Protein AF-M2N471-F1 (afdb_monomer)

InterPro domains:
  IPR018613 Ccdc97-like [PTHR31840] (75-139)
  IPR040233 CCD97-like, C-terminal [PF09747] (1-49)
  IPR040233 CCD97-like, C-terminal [PF09747] (77-131)

Nearest PDB structures (foldseek):
  7o06-assembly2_D  TM=2.708E-01  e=3.483E+00  Homo sapiens
  4bsn-assembly1_A  TM=2.208E-01  e=3.483E+00  Homo sapiens

Secondary structure (DSSP, 8-state):
---S-HHHHHHHTGGG--HHHHHHHHHHHHHHHHHHHHHHHHHHHHHHHHS--TT-SEEEEE-TTS-EEEEES-GGGS--SHHHHHHHHHHHHHHHHHHT--TTS-THHHHT-TTTS-HHHHHHHHHHHHHHHHHHHHHHHGGG--PPPPPP-----------------------------

Foldseek 3Di:
DDLALLVLCCQLAVVQDDPVRVVVVCVVCDDVSVVVSVVVNVVSLVVCVVPPDPLDQWRWDQDPVRDIDTDGPDPVQHDPHNVSSVVSSCVSVVVCVVVVVRPVDDCCVPPVDPVNDPPVVVVVVVVVVVVVVVVVVVVVVPVPPPDPPDDDDDDDDDDDDDDDDDDDDPPDDDDDDDDDD

pLDDT: mean 75.72, std 18.27, range [35.91, 92.12]

Sequence (181 aa):
MYSSDPLLYDRLIRRFQTADEREKEGRERGYTGSLEADLVRSEAKLEALRHPDPNSPVVYKRAGDGSIVGVEADEDERAHGREEGRERWVDVMSQRFLRGDDTEFDYSTVDDNEEYDDRGEEDRNQLEQYLGKEDEEFSSSTLLICSPPPMPVWKLDVSASGHDREPTSPWLGFLCLGTES

Solvent-accessible surface area (backbone atoms only — not comparable to full-atom values): 11626 Å² total; per-residue (Å²): 146,72,98,52,66,61,63,59,44,43,61,34,47,56,65,60,53,53,72,69,59,50,52,51,50,47,64,73,48,35,70,68,48,51,49,52,52,52,49,55,48,54,50,50,55,53,46,35,58,76,56,67,60,90,86,48,69,55,46,52,44,75,45,98,88,69,49,81,45,75,42,61,70,45,80,88,74,55,63,89,45,54,66,55,9,45,52,51,48,52,50,55,52,49,53,38,53,77,71,68,69,46,86,87,58,71,60,61,74,60,78,71,31,74,86,77,49,63,61,70,59,53,54,48,54,53,49,52,58,51,52,55,51,49,53,51,52,52,57,66,64,58,81,69,74,72,76,77,76,84,79,82,86,79,81,89,80,90,81,90,84,87,83,90,76,87,84,75,78,85,89,70,84,85,75,89,82,85,79,89,130

Organism: Baudoinia panamericana (strain UAMH 10762) (NCBI:txid717646)

Mean predicted aligned error: 15.9 Å

Radius of gyration: 40.34 Å; Cα contacts (8 Å, |Δi|>4): 84; chains: 1; bounding box: 97×69×89 Å

Structure (mmCIF, N/CA/C/O backbone):
data_AF-M2N471-F1
#
_entry.id   AF-M2N471-F1
#
loop_
_atom_site.group_PDB
_atom_site.id
_atom_site.type_symbol
_atom_site.label_atom_id
_atom_site.label_alt_id
_atom_site.label_comp_id
_atom_site.label_asym_id
_atom_site.label_entity_id
_atom_site.label_seq_id
_atom_site.pdbx_PDB_ins_code
_atom_site.Cartn_x
_atom_site.Cartn_y
_atom_site.Cartn_z
_atom_site.occupancy
_atom_site.B_iso_or_equiv
_atom_site.auth_seq_id
_atom_site.auth_comp_id
_atom_site.auth_asym_id
_atom_site.auth_atom_id
_atom_site.pdbx_PDB_model_num
ATOM 1 N N . MET A 1 1 ? 10.510 -7.244 7.466 1.00 38.72 1 MET A N 1
ATOM 2 C CA . MET A 1 1 ? 10.388 -5.783 7.292 1.00 38.72 1 MET A CA 1
ATOM 3 C C . MET A 1 1 ? 10.028 -5.512 5.841 1.00 38.72 1 MET A C 1
ATOM 5 O O . MET A 1 1 ? 10.928 -5.421 5.021 1.00 38.72 1 MET A O 1
ATOM 9 N N . TYR A 1 2 ? 8.723 -5.567 5.561 1.00 48.72 2 TYR A N 1
ATOM 10 C CA . TYR A 1 2 ? 7.927 -4.881 4.529 1.00 48.72 2 TYR A CA 1
ATOM 11 C C . TYR A 1 2 ? 6.594 -5.654 4.441 1.00 48.72 2 TYR A C 1
ATOM 13 O O . TYR A 1 2 ? 6.421 -6.472 3.539 1.00 48.72 2 TYR A O 1
ATOM 21 N N . SER A 1 3 ? 5.683 -5.412 5.404 1.00 49.59 3 SER A N 1
ATOM 22 C CA . SER A 1 3 ? 4.246 -5.742 5.282 1.00 49.59 3 SER A CA 1
ATOM 23 C C . SER A 1 3 ? 3.642 -4.851 4.208 1.00 49.59 3 SER A C 1
ATOM 25 O O . SER A 1 3 ? 3.007 -3.826 4.446 1.00 49.59 3 SER A O 1
ATOM 27 N N . SER A 1 4 ? 3.990 -5.107 2.968 1.00 64.06 4 SER A N 1
ATOM 28 C CA . SER A 1 4 ? 3.486 -4.343 1.845 1.00 64.06 4 SER A CA 1
ATOM 29 C C . SER A 1 4 ? 3.389 -5.342 0.738 1.00 64.06 4 SER A C 1
ATOM 31 O O . SER A 1 4 ? 4.392 -5.978 0.432 1.00 64.06 4 SER A O 1
ATOM 33 N N . ASP A 1 5 ? 2.187 -5.508 0.190 1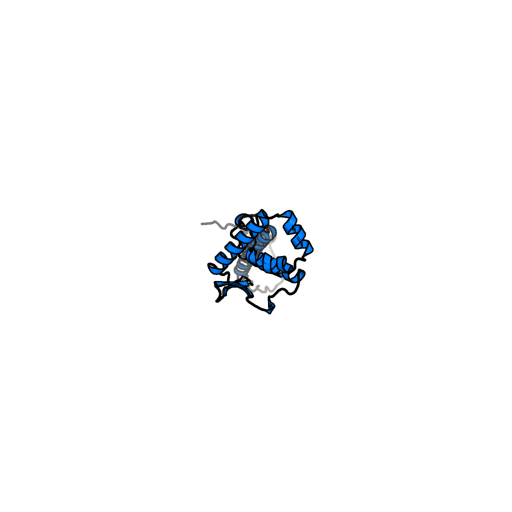.00 80.50 5 ASP A N 1
ATOM 34 C CA . ASP A 1 5 ? 1.968 -6.344 -0.981 1.00 80.50 5 ASP A CA 1
ATOM 35 C C . ASP A 1 5 ? 3.060 -6.006 -2.017 1.00 80.50 5 ASP A C 1
ATOM 37 O O . ASP A 1 5 ? 3.044 -4.918 -2.617 1.00 80.50 5 ASP A O 1
ATOM 41 N N . PRO A 1 6 ? 4.066 -6.890 -2.185 1.00 87.44 6 PRO A N 1
ATOM 42 C CA . PRO A 1 6 ? 5.249 -6.554 -2.956 1.00 87.44 6 PRO A CA 1
ATOM 43 C C . PRO A 1 6 ? 4.894 -6.454 -4.436 1.00 87.44 6 PRO A C 1
ATOM 45 O O . PRO A 1 6 ? 5.621 -5.825 -5.202 1.00 87.44 6 PRO A O 1
ATOM 48 N N . LEU A 1 7 ? 3.770 -7.047 -4.847 1.00 88.25 7 LEU A N 1
ATOM 49 C CA . LEU A 1 7 ? 3.284 -7.011 -6.212 1.00 88.25 7 LEU A CA 1
ATOM 50 C C . LEU A 1 7 ? 2.583 -5.688 -6.518 1.00 88.25 7 LEU A C 1
ATOM 52 O O . LEU A 1 7 ? 2.830 -5.103 -7.579 1.00 88.25 7 LEU A O 1
ATOM 56 N N . LEU A 1 8 ? 1.775 -5.195 -5.576 1.00 87.50 8 LEU A N 1
ATOM 57 C CA . LEU A 1 8 ? 1.149 -3.878 -5.664 1.00 87.50 8 LEU A CA 1
ATOM 58 C C . LEU A 1 8 ? 2.212 -2.771 -5.706 1.00 87.50 8 LEU A C 1
ATOM 60 O O . LEU A 1 8 ? 2.167 -1.901 -6.580 1.00 87.50 8 LEU A O 1
ATOM 64 N N . TYR A 1 9 ? 3.222 -2.849 -4.831 1.00 88.19 9 TYR A N 1
ATOM 65 C CA . TYR A 1 9 ? 4.360 -1.924 -4.846 1.00 88.19 9 TYR A CA 1
ATOM 66 C C . TYR A 1 9 ? 5.126 -1.976 -6.177 1.00 88.19 9 TYR A C 1
ATOM 68 O O . TYR A 1 9 ? 5.426 -0.936 -6.772 1.00 88.19 9 TYR A O 1
ATOM 76 N N . ASP A 1 10 ? 5.407 -3.177 -6.697 1.00 88.00 10 ASP A N 1
ATOM 77 C CA . ASP A 1 10 ? 6.106 -3.338 -7.975 1.00 88.00 10 ASP A CA 1
ATOM 78 C C . ASP A 1 10 ? 5.367 -2.639 -9.123 1.00 88.00 10 ASP A C 1
ATOM 80 O O . ASP A 1 10 ? 5.981 -2.013 -9.995 1.00 88.00 10 ASP A O 1
ATOM 84 N N . ARG A 1 11 ? 4.036 -2.749 -9.128 1.00 87.38 11 ARG A N 1
ATOM 85 C CA . ARG A 1 11 ? 3.203 -2.278 -10.231 1.00 87.38 11 ARG A CA 1
ATOM 86 C C . ARG A 1 11 ? 2.902 -0.786 -10.167 1.00 87.38 11 ARG A C 1
ATOM 88 O O . ARG A 1 11 ? 2.979 -0.132 -11.207 1.00 87.38 11 ARG A O 1
ATOM 95 N N . LEU A 1 12 ? 2.591 -0.261 -8.983 1.00 87.94 12 LEU A N 1
ATOM 96 C CA . LEU A 1 12 ? 2.196 1.137 -8.789 1.00 87.94 12 LEU A CA 1
ATOM 97 C C . LEU A 1 12 ? 3.370 2.073 -8.500 1.00 87.94 12 LEU A C 1
ATOM 99 O O . LEU A 1 12 ? 3.297 3.250 -8.837 1.00 87.94 12 LEU A O 1
ATOM 103 N N . ILE A 1 13 ? 4.465 1.567 -7.927 1.00 89.50 13 ILE A N 1
ATOM 104 C CA . ILE A 1 13 ? 5.640 2.377 -7.585 1.00 89.50 13 ILE A CA 1
ATOM 105 C C . ILE A 1 13 ? 6.821 2.010 -8.482 1.00 89.50 13 ILE A C 1
ATOM 107 O O . ILE A 1 13 ? 7.313 2.850 -9.244 1.00 89.50 13 ILE A O 1
ATOM 111 N N . ARG A 1 14 ? 7.272 0.746 -8.447 1.00 88.06 14 ARG A N 1
ATOM 112 C CA . ARG A 1 14 ? 8.527 0.341 -9.109 1.00 88.06 14 ARG A CA 1
ATOM 113 C C . ARG A 1 14 ? 8.471 0.498 -10.627 1.00 88.06 14 ARG A C 1
ATOM 115 O O . ARG A 1 14 ? 9.496 0.800 -11.233 1.00 88.06 14 ARG A O 1
ATOM 122 N N . ARG A 1 15 ? 7.302 0.361 -11.264 1.00 87.06 15 ARG A N 1
ATOM 123 C CA . ARG A 1 15 ? 7.099 0.596 -12.710 1.00 87.06 15 ARG A CA 1
ATOM 124 C C . ARG A 1 15 ? 7.490 2.013 -13.153 1.00 87.06 15 ARG A C 1
ATOM 126 O O . ARG A 1 15 ? 8.077 2.153 -14.226 1.00 87.06 15 ARG A O 1
ATOM 133 N N . PHE A 1 16 ? 7.226 3.032 -12.334 1.00 88.06 16 PHE A N 1
ATOM 134 C CA . PHE A 1 16 ? 7.476 4.445 -12.665 1.00 88.06 16 PHE A CA 1
ATOM 135 C C . PHE A 1 16 ? 8.819 4.986 -12.155 1.00 88.06 16 PHE A C 1
ATOM 137 O O . PHE A 1 16 ? 9.118 6.174 -12.325 1.00 88.06 16 PHE A O 1
ATOM 144 N N . GLN A 1 17 ? 9.641 4.142 -11.530 1.00 87.94 17 GLN A N 1
ATOM 145 C CA . GLN A 1 17 ? 11.023 4.492 -11.207 1.00 87.94 17 GLN A CA 1
ATOM 146 C C . GLN A 1 17 ? 11.853 4.673 -12.484 1.00 87.94 17 GLN A C 1
ATOM 148 O O . GLN A 1 17 ? 11.652 3.972 -13.485 1.00 87.94 17 GLN A O 1
ATOM 153 N N . THR A 1 18 ? 12.793 5.617 -12.457 1.00 89.19 18 THR A N 1
ATOM 154 C CA . THR A 1 18 ? 13.727 5.826 -13.570 1.00 89.19 18 THR A CA 1
ATOM 155 C C . THR A 1 18 ? 14.784 4.721 -13.614 1.00 89.19 18 THR A C 1
ATOM 157 O O . THR A 1 18 ? 14.953 3.95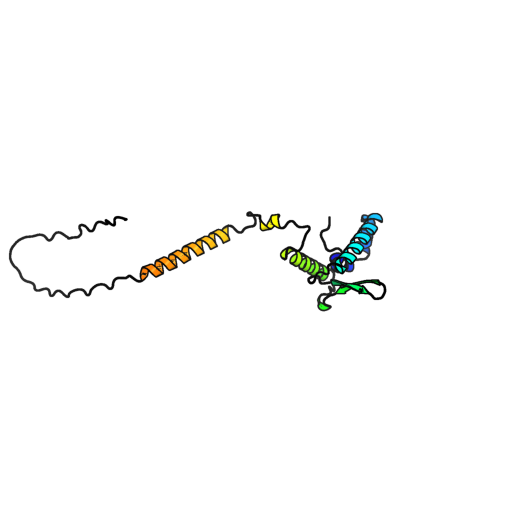0 -12.669 1.00 89.19 18 THR A O 1
ATOM 160 N N . ALA A 1 19 ? 15.492 4.604 -14.742 1.00 86.62 19 ALA A N 1
ATOM 161 C CA . ALA A 1 19 ? 16.609 3.667 -14.859 1.00 86.62 19 ALA A CA 1
ATOM 162 C C . ALA A 1 19 ? 17.718 3.980 -13.837 1.00 86.62 19 ALA A C 1
ATOM 164 O O . ALA A 1 19 ? 18.194 3.062 -13.175 1.00 86.62 19 ALA A O 1
ATOM 165 N N . ASP A 1 20 ? 18.034 5.263 -13.641 1.00 87.50 20 ASP A N 1
ATOM 166 C CA . ASP A 1 20 ? 19.066 5.724 -12.703 1.00 87.50 20 ASP A CA 1
ATOM 167 C C . ASP A 1 20 ? 18.720 5.393 -11.241 1.00 87.50 20 ASP A C 1
ATOM 169 O O . ASP A 1 20 ? 19.572 4.937 -10.479 1.00 87.50 20 ASP A O 1
ATOM 173 N N . GLU A 1 21 ? 17.453 5.577 -10.844 1.00 88.12 21 GLU A N 1
ATOM 174 C CA . GLU A 1 21 ? 16.965 5.213 -9.506 1.00 88.12 21 GLU A CA 1
ATOM 175 C C . GLU A 1 21 ? 17.111 3.700 -9.264 1.00 88.12 21 GLU A C 1
ATOM 177 O O . GLU A 1 21 ? 17.607 3.289 -8.214 1.00 88.12 21 GLU A O 1
ATOM 182 N N . ARG A 1 22 ? 16.761 2.872 -10.261 1.00 84.62 22 ARG A N 1
ATOM 183 C CA . ARG A 1 22 ? 16.887 1.408 -10.173 1.00 84.62 22 ARG A CA 1
ATOM 184 C C . ARG A 1 22 ? 18.334 0.929 -10.172 1.00 84.62 22 ARG A C 1
ATOM 186 O O . ARG A 1 22 ? 18.638 -0.044 -9.489 1.00 84.62 22 ARG A O 1
ATOM 193 N N . GLU A 1 23 ? 19.223 1.565 -10.933 1.00 85.81 23 GLU A N 1
ATOM 194 C CA . GLU A 1 23 ? 20.647 1.215 -10.932 1.00 85.81 23 GLU A CA 1
ATOM 195 C C . GLU A 1 23 ? 21.275 1.520 -9.571 1.00 85.81 23 GLU A C 1
ATOM 197 O O . GLU A 1 23 ? 22.008 0.692 -9.026 1.00 85.81 23 GLU A O 1
ATOM 202 N N . LYS A 1 24 ? 20.939 2.675 -8.985 1.00 87.81 24 LYS A N 1
ATOM 203 C CA . LYS A 1 24 ? 21.387 3.038 -7.641 1.00 87.81 24 LYS A CA 1
ATOM 204 C C . LYS A 1 24 ? 20.867 2.050 -6.594 1.00 87.81 24 LYS A C 1
ATOM 206 O O . LYS A 1 24 ? 21.667 1.518 -5.829 1.00 87.81 24 LYS A O 1
ATOM 211 N N . GLU A 1 25 ? 19.570 1.741 -6.614 1.00 83.00 25 GLU A N 1
ATOM 212 C CA . GLU A 1 25 ? 18.958 0.751 -5.716 1.00 83.00 25 GLU A CA 1
ATOM 213 C C . GLU A 1 25 ? 19.578 -0.645 -5.897 1.00 83.00 25 GLU A C 1
ATOM 215 O O . GLU A 1 25 ? 19.892 -1.326 -4.921 1.00 83.00 25 GLU A O 1
ATOM 220 N N . GLY A 1 26 ? 19.816 -1.067 -7.142 1.00 82.94 26 GLY A N 1
ATOM 221 C CA . GLY A 1 26 ? 20.454 -2.345 -7.459 1.00 82.94 26 GLY A CA 1
ATOM 222 C C . GLY A 1 26 ? 21.906 -2.415 -6.987 1.00 82.94 26 GLY A C 1
ATOM 223 O O . GLY A 1 26 ? 22.352 -3.455 -6.501 1.00 82.94 26 GLY A O 1
ATOM 224 N N . ARG A 1 27 ? 22.645 -1.303 -7.068 1.00 86.94 27 ARG A N 1
ATOM 225 C CA . ARG A 1 27 ? 24.017 -1.208 -6.557 1.00 86.94 27 ARG A CA 1
ATOM 226 C C . ARG A 1 27 ? 24.064 -1.212 -5.030 1.00 86.94 27 ARG A C 1
ATOM 228 O O . ARG A 1 27 ? 24.985 -1.800 -4.471 1.00 86.94 27 ARG A O 1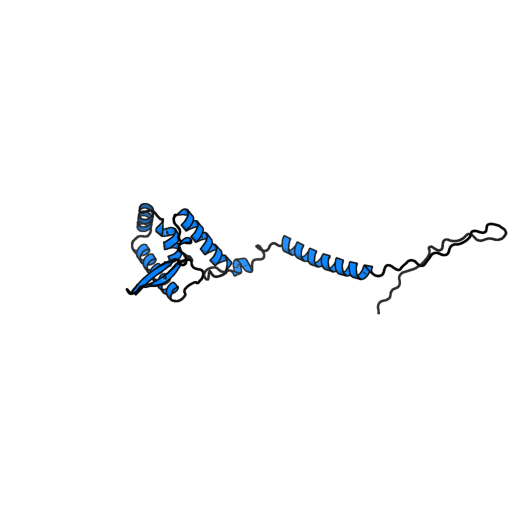
ATOM 235 N N . GLU A 1 28 ? 23.088 -0.587 -4.377 1.00 88.31 28 GLU A N 1
ATOM 236 C CA . GLU A 1 28 ? 22.956 -0.572 -2.916 1.00 88.31 28 GLU A CA 1
ATOM 237 C C . GLU A 1 28 ? 22.536 -1.942 -2.360 1.00 88.31 28 GLU A C 1
ATOM 239 O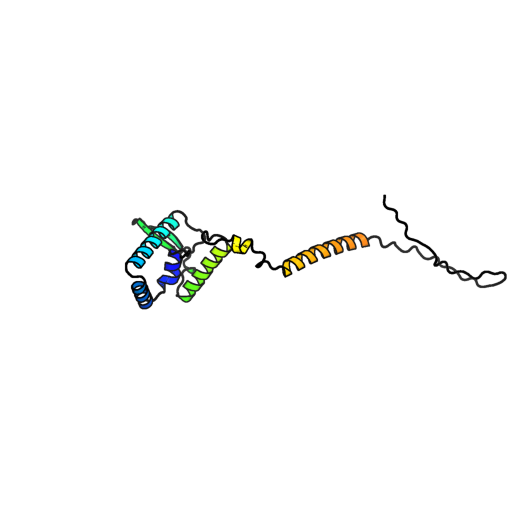 O . GLU A 1 28 ? 23.123 -2.406 -1.384 1.00 88.31 28 GLU A O 1
ATOM 244 N N . ARG A 1 29 ? 21.575 -2.628 -2.996 1.00 84.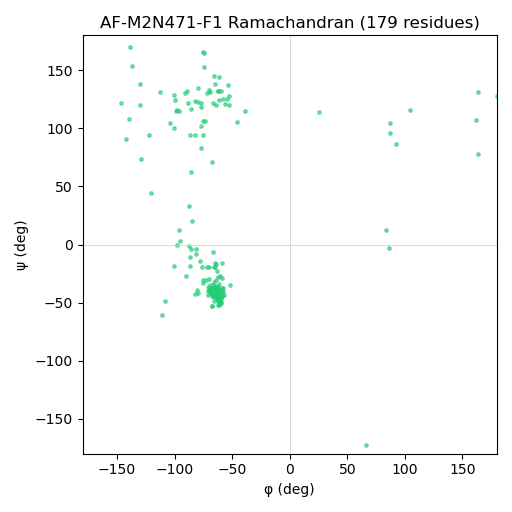00 29 ARG A N 1
ATOM 245 C CA . ARG A 1 29 ? 21.116 -3.972 -2.584 1.00 84.00 29 ARG A CA 1
ATOM 246 C C . ARG A 1 29 ? 22.088 -5.097 -2.941 1.00 84.00 29 ARG A C 1
ATOM 248 O O . ARG A 1 29 ? 22.127 -6.119 -2.255 1.00 84.00 29 ARG A O 1
ATOM 255 N N . GLY A 1 30 ? 22.846 -4.941 -4.024 1.00 91.00 30 GLY A N 1
ATOM 256 C CA . GLY A 1 30 ? 23.730 -5.977 -4.549 1.00 91.00 30 GLY A CA 1
ATOM 257 C C . GLY A 1 30 ? 22.990 -7.212 -5.084 1.00 91.00 30 GLY A C 1
ATOM 258 O O . GLY A 1 30 ? 21.764 -7.252 -5.197 1.00 91.00 30 GLY A O 1
ATOM 259 N N . TYR A 1 31 ? 23.759 -8.251 -5.427 1.00 86.69 31 TYR A N 1
ATOM 260 C CA . TYR A 1 31 ? 23.226 -9.476 -6.039 1.00 86.69 31 TYR A CA 1
ATOM 261 C C . TYR A 1 31 ? 22.297 -10.259 -5.099 1.00 86.69 31 TYR A C 1
ATOM 263 O O . TYR A 1 31 ? 21.221 -10.680 -5.514 1.00 86.69 31 TYR A O 1
ATOM 271 N N . THR A 1 32 ? 22.681 -10.418 -3.829 1.00 90.75 32 THR A N 1
ATOM 272 C CA . THR A 1 32 ? 21.879 -11.157 -2.842 1.00 90.75 32 THR A CA 1
ATOM 273 C C . THR A 1 32 ? 20.527 -10.489 -2.611 1.00 90.75 32 THR A C 1
ATOM 275 O O . THR A 1 32 ? 19.506 -11.160 -2.704 1.00 90.75 32 THR A O 1
ATOM 278 N N . GLY A 1 33 ? 20.494 -9.165 -2.424 1.00 87.44 33 GLY A N 1
ATOM 279 C CA . GLY A 1 33 ? 19.234 -8.442 -2.244 1.00 87.44 33 GLY A CA 1
ATOM 280 C C . GLY A 1 33 ? 18.343 -8.466 -3.491 1.00 87.44 33 GLY A C 1
ATOM 281 O O . GLY A 1 33 ? 17.121 -8.515 -3.371 1.00 87.44 33 GLY A O 1
ATOM 282 N N . SER A 1 34 ? 18.929 -8.491 -4.696 1.00 86.75 34 SER A N 1
ATOM 283 C CA . SER A 1 34 ? 18.150 -8.708 -5.924 1.00 86.75 34 SER A CA 1
ATOM 284 C C . SER A 1 34 ? 17.513 -10.099 -5.955 1.00 86.75 34 SER A C 1
ATOM 286 O O . SER A 1 34 ? 16.349 -10.221 -6.325 1.00 86.75 34 SER A O 1
ATOM 288 N N . LEU A 1 35 ? 18.254 -11.140 -5.564 1.00 90.19 35 LEU A N 1
ATOM 289 C CA . LEU A 1 35 ? 17.741 -12.511 -5.545 1.00 90.19 35 LEU A CA 1
ATOM 290 C C . LEU A 1 35 ? 16.633 -12.684 -4.498 1.00 90.19 35 LEU A C 1
ATOM 292 O O . LEU A 1 35 ? 15.611 -13.305 -4.781 1.00 90.19 35 LEU A O 1
ATOM 296 N N . GLU A 1 36 ? 16.810 -12.112 -3.309 1.00 90.75 36 GLU A N 1
ATOM 297 C CA . GLU A 1 36 ? 15.791 -12.104 -2.255 1.00 90.75 36 GLU A CA 1
ATOM 298 C C . GLU A 1 36 ? 14.507 -11.412 -2.727 1.00 90.75 36 GLU A C 1
ATOM 300 O O . GLU A 1 36 ? 13.417 -11.961 -2.569 1.00 90.75 36 GLU A O 1
ATOM 305 N N . ALA A 1 37 ? 14.621 -10.254 -3.386 1.00 88.38 37 ALA A N 1
ATOM 306 C CA . ALA A 1 37 ? 13.468 -9.552 -3.946 1.00 88.38 37 ALA A CA 1
ATOM 307 C C . ALA A 1 37 ? 12.748 -10.372 -5.032 1.00 88.38 37 ALA A C 1
ATOM 309 O O . ALA A 1 37 ? 11.520 -10.337 -5.130 1.00 88.38 37 ALA A O 1
ATOM 310 N N . ASP A 1 38 ? 13.484 -11.121 -5.853 1.00 89.12 38 ASP A N 1
ATOM 311 C CA . ASP A 1 38 ? 12.899 -12.009 -6.862 1.00 89.12 38 ASP A CA 1
ATOM 312 C C . ASP A 1 38 ? 12.149 -13.180 -6.218 1.00 89.12 38 ASP A C 1
ATOM 314 O O . ASP A 1 38 ? 11.029 -13.490 -6.636 1.00 89.12 38 ASP A O 1
ATOM 318 N N . LEU A 1 39 ? 12.725 -13.784 -5.174 1.00 91.88 39 LEU A N 1
ATOM 319 C CA . LEU A 1 39 ? 12.096 -14.861 -4.410 1.00 91.88 39 LEU A CA 1
ATOM 320 C C . LEU A 1 39 ? 10.797 -14.390 -3.756 1.00 91.88 39 LEU A C 1
ATOM 322 O O . LEU A 1 39 ? 9.751 -14.986 -4.017 1.00 91.88 39 LEU A O 1
ATOM 326 N N . VAL A 1 40 ? 10.832 -13.276 -3.020 1.00 90.00 40 VAL A N 1
ATOM 327 C CA . VAL A 1 40 ? 9.651 -12.695 -2.357 1.00 90.00 40 VAL A CA 1
ATOM 328 C C . VAL A 1 40 ? 8.544 -12.388 -3.368 1.00 90.00 40 VAL A C 1
ATOM 330 O O . VAL A 1 40 ? 7.381 -12.725 -3.149 1.00 90.00 40 VAL A O 1
ATOM 333 N N . ARG A 1 41 ? 8.883 -11.812 -4.530 1.00 89.44 41 ARG A N 1
ATOM 334 C CA . ARG A 1 41 ? 7.892 -11.546 -5.587 1.00 89.44 41 ARG A CA 1
ATOM 335 C C . ARG A 1 41 ? 7.335 -12.827 -6.200 1.00 89.44 41 ARG A C 1
ATOM 337 O O . ARG A 1 41 ? 6.171 -12.854 -6.593 1.00 89.44 41 ARG A O 1
ATOM 344 N N . SER A 1 42 ? 8.144 -13.876 -6.334 1.00 89.81 42 SER A N 1
ATOM 345 C CA . SER A 1 42 ? 7.672 -15.160 -6.858 1.00 89.81 42 SER A CA 1
ATOM 346 C C . SER A 1 42 ? 6.720 -15.865 -5.887 1.00 89.81 42 SER A C 1
ATOM 348 O O . SER A 1 42 ? 5.697 -16.392 -6.324 1.00 89.81 42 SER A O 1
ATOM 350 N N . GLU A 1 43 ? 7.004 -15.796 -4.586 1.00 91.56 43 GLU A N 1
ATOM 351 C CA . GLU A 1 43 ? 6.158 -16.333 -3.522 1.00 91.56 43 GLU A CA 1
ATOM 352 C C . GLU A 1 43 ? 4.831 -15.579 -3.446 1.00 91.56 43 GLU A C 1
ATOM 354 O O . GLU A 1 43 ? 3.770 -16.196 -3.531 1.00 91.56 43 GLU A O 1
ATOM 359 N N . ALA A 1 44 ? 4.875 -14.245 -3.434 1.00 89.94 44 ALA A N 1
ATOM 360 C CA . ALA A 1 44 ? 3.671 -13.423 -3.422 1.00 89.94 44 ALA A CA 1
ATOM 361 C C . ALA A 1 44 ? 2.770 -13.687 -4.641 1.00 89.94 44 ALA A C 1
ATOM 363 O O . ALA A 1 44 ? 1.549 -13.729 -4.512 1.00 89.94 44 ALA A O 1
ATOM 364 N N . LYS A 1 45 ? 3.339 -13.932 -5.834 1.00 89.06 45 LYS A N 1
ATOM 365 C CA . LYS A 1 45 ? 2.547 -14.305 -7.025 1.00 89.06 45 LYS A CA 1
ATOM 366 C C . LYS A 1 45 ? 1.830 -15.641 -6.858 1.00 89.06 45 LYS A C 1
ATOM 368 O O . LYS A 1 45 ? 0.727 -15.803 -7.373 1.00 89.06 45 LYS A O 1
ATOM 373 N N . LEU A 1 46 ? 2.468 -16.616 -6.210 1.00 90.38 46 LEU A N 1
ATOM 374 C CA . LEU A 1 46 ? 1.844 -17.909 -5.931 1.00 90.38 46 LEU A CA 1
ATOM 375 C C . LEU A 1 46 ? 0.751 -17.769 -4.875 1.00 90.38 46 LEU A C 1
ATOM 377 O O . LEU A 1 46 ? -0.303 -18.385 -5.022 1.00 90.38 46 LEU A O 1
ATOM 381 N N . GLU A 1 47 ? 0.979 -16.939 -3.864 1.00 89.62 47 GLU A N 1
ATOM 382 C CA . GLU A 1 47 ? -0.005 -16.681 -2.822 1.00 89.62 47 GLU A CA 1
ATOM 383 C C . GLU A 1 47 ? -1.236 -15.963 -3.375 1.00 89.62 47 GLU A C 1
ATOM 385 O O . GLU A 1 47 ? -2.347 -16.444 -3.182 1.00 89.62 47 GLU A O 1
ATOM 390 N N . ALA A 1 48 ? -1.053 -14.930 -4.202 1.00 87.81 48 ALA A N 1
ATOM 391 C CA . ALA A 1 48 ? -2.152 -14.233 -4.874 1.00 87.81 48 ALA A CA 1
ATOM 392 C C . ALA A 1 48 ? -2.977 -15.144 -5.808 1.00 87.81 48 ALA A C 1
ATOM 394 O O . ALA A 1 48 ? -4.157 -14.895 -6.039 1.00 87.81 48 ALA A O 1
ATOM 395 N N . LEU A 1 49 ? -2.383 -16.217 -6.351 1.00 88.25 49 LEU A N 1
ATOM 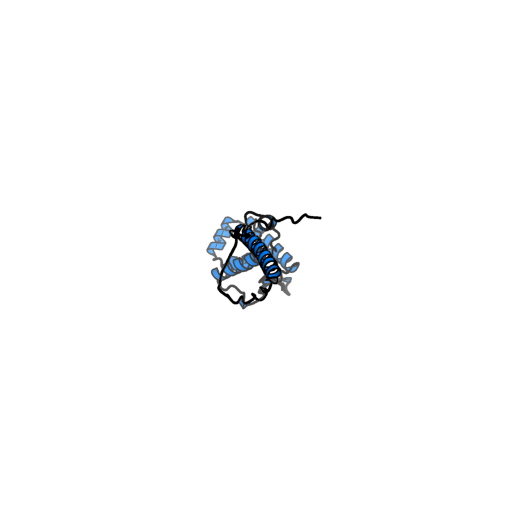396 C CA . LEU A 1 49 ? -3.125 -17.227 -7.117 1.00 88.25 49 LEU A CA 1
ATOM 397 C C . LEU A 1 49 ? -3.953 -18.161 -6.231 1.00 88.25 49 LEU A C 1
ATOM 399 O O . LEU A 1 49 ? -4.984 -18.664 -6.676 1.00 88.25 49 LEU A O 1
ATOM 403 N N . ARG A 1 50 ? -3.468 -18.463 -5.024 1.00 88.38 50 ARG A N 1
ATOM 404 C CA . ARG A 1 50 ? -4.151 -19.340 -4.065 1.00 88.38 50 ARG A CA 1
ATOM 405 C C . ARG A 1 50 ? -5.253 -18.602 -3.312 1.00 88.38 50 ARG A C 1
ATOM 407 O O . ARG A 1 50 ? -6.311 -19.177 -3.074 1.00 88.38 50 ARG A O 1
ATOM 414 N N . HIS A 1 51 ? -4.982 -17.353 -2.961 1.00 86.12 51 HIS A N 1
ATOM 415 C CA . HIS A 1 51 ? -5.813 -16.477 -2.152 1.00 86.12 51 HIS A CA 1
ATOM 416 C C . HIS A 1 51 ? -5.987 -15.142 -2.893 1.00 86.12 51 HIS A C 1
ATOM 418 O O . HIS A 1 51 ? -5.342 -14.154 -2.546 1.00 86.12 51 HIS A O 1
ATOM 424 N N . PRO A 1 52 ? -6.803 -15.112 -3.964 1.00 84.19 52 PRO A N 1
ATOM 425 C CA . PRO A 1 52 ? -7.069 -13.876 -4.684 1.00 84.19 52 PRO A CA 1
ATOM 426 C C . PRO A 1 52 ? -7.854 -12.910 -3.789 1.00 84.19 52 PRO A C 1
ATOM 428 O O . PRO A 1 52 ? -8.948 -13.243 -3.332 1.00 84.19 52 PRO A O 1
ATOM 431 N N . ASP A 1 53 ? -7.303 -11.719 -3.558 1.00 82.38 53 ASP A N 1
ATOM 432 C CA . ASP A 1 53 ? -7.997 -10.639 -2.855 1.00 82.38 53 ASP A CA 1
ATOM 433 C C . ASP A 1 53 ? -9.004 -9.971 -3.812 1.00 82.38 53 ASP A C 1
ATOM 435 O O . ASP A 1 53 ? -8.586 -9.434 -4.844 1.00 82.38 53 ASP A O 1
ATOM 439 N N . PRO A 1 54 ? -10.319 -9.997 -3.515 1.00 82.88 54 PRO A N 1
ATOM 440 C CA . PRO A 1 54 ? -11.329 -9.334 -4.340 1.00 82.88 54 PRO A CA 1
ATOM 441 C C . PRO A 1 54 ? -11.190 -7.808 -4.358 1.00 82.88 54 PRO A C 1
ATOM 443 O O . PRO A 1 54 ? -11.725 -7.175 -5.263 1.00 82.88 54 PRO A O 1
ATOM 446 N N . ASN A 1 55 ? -10.497 -7.222 -3.380 1.00 81.62 55 ASN A N 1
ATOM 447 C CA . ASN A 1 55 ? -10.328 -5.780 -3.252 1.00 81.62 55 ASN A CA 1
ATOM 448 C C . ASN A 1 55 ? -8.999 -5.270 -3.825 1.00 81.62 55 ASN A C 1
ATOM 450 O O . ASN A 1 55 ? -8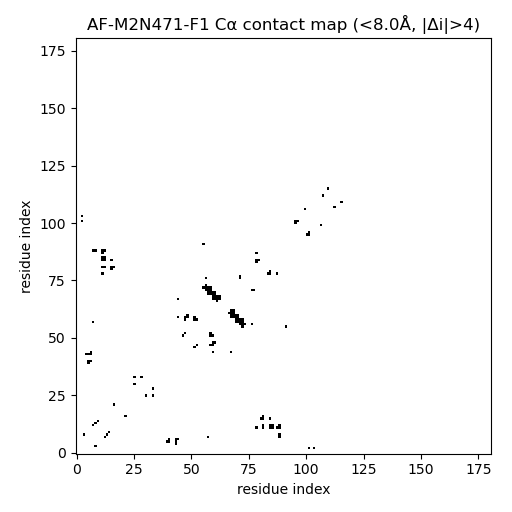.718 -4.073 -3.749 1.00 81.62 55 ASN A O 1
ATOM 454 N N . SER A 1 56 ? -8.151 -6.158 -4.349 1.00 82.31 56 SER A N 1
ATOM 455 C CA . SER A 1 56 ? -6.896 -5.749 -4.970 1.00 82.31 56 SER A CA 1
ATOM 456 C C . SER A 1 56 ? -7.156 -5.247 -6.395 1.00 82.31 56 SER A C 1
ATOM 458 O O . SER A 1 56 ? -7.823 -5.941 -7.167 1.00 82.31 56 SER A O 1
ATOM 460 N N . PRO A 1 57 ? -6.568 -4.109 -6.813 1.00 81.88 57 PRO A N 1
ATOM 461 C CA . PRO A 1 57 ? -6.722 -3.591 -8.179 1.00 81.88 57 PRO A CA 1
ATOM 462 C C . PRO A 1 57 ? -6.071 -4.495 -9.245 1.00 81.88 57 PRO A C 1
ATOM 464 O O . PRO A 1 57 ? -6.165 -4.240 -10.448 1.00 81.88 57 PRO A O 1
ATOM 467 N N . VAL A 1 58 ? -5.349 -5.546 -8.834 1.00 85.06 58 VAL A N 1
ATOM 468 C CA . VAL A 1 58 ? -4.623 -6.448 -9.731 1.00 85.06 58 VAL A CA 1
ATOM 469 C C . VAL A 1 58 ? -4.956 -7.895 -9.401 1.00 85.06 58 VAL A C 1
ATOM 471 O O . VAL A 1 58 ? -4.627 -8.408 -8.336 1.00 85.06 58 VAL A O 1
ATOM 474 N N . VAL A 1 59 ? -5.511 -8.598 -10.382 1.00 87.00 59 VAL A N 1
ATOM 475 C CA . VAL A 1 59 ? -5.821 -10.022 -10.286 1.00 87.00 59 VAL A CA 1
ATOM 476 C C . VAL A 1 59 ? -4.737 -10.830 -10.989 1.00 87.00 59 VAL A C 1
ATOM 478 O O . VAL A 1 59 ? -4.467 -10.661 -12.181 1.00 87.00 59 VAL A O 1
ATOM 481 N N . TYR A 1 60 ? -4.128 -11.766 -10.269 1.00 87.06 60 TYR A N 1
ATOM 482 C CA . TYR A 1 60 ? -3.114 -12.659 -10.824 1.00 87.06 60 TYR A CA 1
ATOM 483 C C . TYR A 1 60 ? -3.760 -13.918 -11.399 1.00 87.06 60 TYR A C 1
ATOM 485 O O . TYR A 1 60 ? -4.606 -14.546 -10.767 1.00 87.06 60 TYR A O 1
ATOM 493 N N . LYS A 1 61 ? -3.371 -14.296 -12.622 1.00 88.75 61 LYS A N 1
ATOM 494 C CA . LYS A 1 61 ? -3.856 -15.506 -13.308 1.00 88.75 61 LYS A CA 1
ATOM 495 C C . LYS A 1 61 ? -2.703 -16.240 -13.985 1.00 88.75 61 LYS A C 1
ATOM 497 O O . LYS A 1 61 ? -1.696 -15.640 -14.363 1.00 88.75 61 LYS A O 1
ATOM 502 N N . ARG A 1 62 ? -2.855 -17.557 -14.153 1.00 91.31 62 ARG A N 1
ATOM 503 C CA . ARG A 1 62 ? -1.937 -18.359 -14.972 1.00 91.31 62 ARG A CA 1
ATOM 504 C C . ARG A 1 62 ? -2.290 -18.185 -16.446 1.00 91.31 62 ARG A C 1
ATOM 506 O O . ARG A 1 62 ? -3.420 -18.457 -16.844 1.00 91.31 62 ARG A O 1
ATOM 513 N N . ALA A 1 63 ? -1.326 -17.733 -17.236 1.00 88.12 63 ALA A N 1
ATOM 514 C CA . ALA A 1 63 ? -1.429 -17.687 -18.685 1.00 88.12 63 ALA A CA 1
ATOM 515 C C . ALA A 1 63 ? -1.265 -19.094 -19.290 1.00 88.12 63 ALA A C 1
ATOM 517 O O . ALA A 1 63 ? -0.829 -20.037 -18.624 1.00 88.12 63 ALA A O 1
ATOM 518 N N . GLY A 1 64 ? -1.636 -19.245 -20.566 1.00 85.50 64 GLY A N 1
ATOM 519 C CA . GLY A 1 64 ? -1.608 -20.537 -21.269 1.00 85.50 64 GLY A CA 1
ATOM 520 C C . GLY A 1 64 ? -0.207 -21.137 -21.447 1.00 85.50 64 GLY A C 1
ATOM 521 O O . GLY A 1 64 ? -0.082 -22.332 -21.686 1.00 85.50 64 GLY A O 1
ATOM 522 N N . ASP A 1 65 ? 0.840 -20.327 -21.290 1.00 87.50 65 ASP A N 1
ATOM 523 C CA . ASP A 1 65 ? 2.251 -20.728 -21.289 1.00 87.50 65 ASP A CA 1
ATOM 524 C C . ASP A 1 65 ? 2.763 -21.155 -19.896 1.00 87.50 65 ASP A C 1
ATOM 526 O O . ASP A 1 65 ? 3.919 -21.544 -19.748 1.00 87.50 65 ASP A O 1
ATOM 530 N N . GLY A 1 66 ? 1.911 -21.089 -18.867 1.00 83.56 66 GLY A N 1
ATOM 531 C CA . GLY A 1 66 ? 2.252 -21.399 -17.479 1.00 83.56 66 GLY A CA 1
ATOM 532 C C . GLY A 1 66 ? 2.840 -20.226 -16.687 1.00 83.56 66 GLY A C 1
ATOM 533 O O . GLY A 1 66 ? 3.066 -20.378 -15.481 1.00 83.56 66 GLY A O 1
ATOM 534 N N . SER A 1 67 ? 3.046 -19.060 -17.311 1.00 86.81 67 SER A N 1
ATOM 535 C CA . SER A 1 67 ? 3.511 -17.848 -16.629 1.00 86.81 67 SER A CA 1
ATOM 536 C C . SER A 1 67 ? 2.398 -17.211 -15.783 1.00 86.81 67 SER A C 1
ATOM 538 O O . SER A 1 67 ? 1.209 -17.388 -16.048 1.00 86.81 67 SER A O 1
ATOM 540 N N . ILE A 1 68 ? 2.767 -16.485 -14.722 1.00 86.56 68 ILE A N 1
ATOM 541 C CA . ILE A 1 68 ? 1.805 -15.773 -13.864 1.00 86.56 68 ILE A CA 1
ATOM 542 C C . ILE A 1 68 ? 1.760 -14.311 -14.299 1.00 86.56 68 ILE A C 1
ATOM 544 O O . ILE A 1 68 ? 2.752 -13.589 -14.156 1.00 86.56 68 ILE A O 1
ATOM 548 N N . VAL A 1 69 ? 0.602 -13.879 -14.797 1.00 85.19 69 VAL A N 1
ATOM 549 C CA . VAL A 1 69 ? 0.371 -12.521 -15.296 1.00 85.19 69 VAL A CA 1
ATOM 550 C C . VAL A 1 69 ? -0.618 -11.810 -14.377 1.00 85.19 69 VAL A C 1
ATOM 552 O O . VAL A 1 69 ? -1.666 -12.358 -14.039 1.00 85.19 69 VAL A O 1
ATOM 555 N N . GLY A 1 70 ? -0.269 -10.589 -13.964 1.00 84.38 70 GLY A N 1
ATOM 556 C CA . GLY A 1 70 ? -1.181 -9.687 -13.262 1.00 84.38 70 GLY A CA 1
ATOM 557 C C . GLY A 1 70 ? -2.004 -8.897 -14.273 1.00 84.38 70 GLY A C 1
ATOM 558 O O . GLY A 1 70 ? -1.437 -8.131 -15.063 1.00 84.38 70 GLY A O 1
ATOM 559 N N . VAL A 1 71 ? -3.314 -9.098 -14.249 1.00 82.69 71 VAL A N 1
ATOM 560 C CA . VAL A 1 71 ? -4.303 -8.367 -15.043 1.00 82.69 71 VAL A CA 1
ATOM 561 C C . VAL A 1 71 ? -4.928 -7.329 -14.123 1.00 82.69 71 VAL A C 1
ATOM 563 O O . VAL A 1 71 ? -5.318 -7.661 -13.009 1.00 82.69 71 VAL A O 1
ATOM 566 N N . GLU A 1 72 ? -4.967 -6.073 -14.551 1.00 79.88 72 GLU A N 1
ATOM 567 C CA . GLU A 1 72 ? -5.701 -5.052 -13.795 1.00 79.88 72 GLU A CA 1
ATOM 568 C C . GLU A 1 72 ? -7.187 -5.390 -13.804 1.00 79.88 72 GLU A C 1
ATOM 570 O O . GLU A 1 72 ? -7.697 -5.852 -14.828 1.00 79.88 72 GLU A O 1
ATOM 575 N N . ALA A 1 73 ? -7.833 -5.218 -12.652 1.00 75.12 73 ALA A N 1
ATOM 576 C CA . ALA A 1 73 ? -9.263 -5.447 -12.514 1.00 75.12 73 ALA A CA 1
ATOM 577 C C . ALA A 1 73 ? -10.033 -4.519 -13.462 1.00 75.12 73 ALA A C 1
ATOM 579 O O . ALA A 1 73 ? -10.830 -5.011 -14.261 1.00 75.12 73 ALA A O 1
ATOM 580 N N . ASP A 1 74 ? -9.664 -3.234 -13.465 1.00 75.00 74 ASP A N 1
ATOM 581 C CA . ASP A 1 74 ? -10.238 -2.203 -14.321 1.00 75.00 74 ASP A CA 1
ATOM 582 C C . ASP A 1 74 ? -9.157 -1.384 -15.041 1.00 75.00 74 ASP A C 1
ATOM 584 O O . ASP A 1 74 ? -8.125 -1.011 -14.482 1.00 75.00 74 ASP A O 1
ATOM 588 N N . GLU A 1 75 ? -9.384 -1.101 -16.327 1.00 72.62 75 GLU A N 1
ATOM 589 C CA . GLU A 1 75 ? -8.430 -0.346 -17.148 1.00 72.62 75 GLU A CA 1
ATOM 590 C C . GLU A 1 75 ? -8.350 1.132 -16.739 1.00 72.62 75 GLU A C 1
ATOM 592 O O . GLU A 1 75 ? -7.273 1.723 -16.817 1.00 72.62 75 GLU A O 1
ATOM 597 N N . ASP A 1 76 ? -9.448 1.690 -16.226 1.00 74.38 76 ASP A N 1
ATOM 598 C CA . ASP A 1 76 ? -9.517 3.053 -15.686 1.00 74.38 76 ASP A CA 1
ATOM 599 C C . ASP A 1 76 ? -8.788 3.190 -14.333 1.00 74.38 76 ASP A C 1
ATOM 601 O O . ASP A 1 76 ? -8.400 4.286 -13.925 1.00 74.38 76 ASP A O 1
ATOM 605 N N . GLU A 1 77 ? -8.547 2.074 -13.637 1.00 70.38 77 GLU A N 1
ATOM 606 C CA . GLU A 1 77 ? -7.774 2.031 -12.388 1.00 70.38 77 GLU A CA 1
ATOM 607 C C . GLU A 1 77 ? -6.262 1.919 -12.629 1.00 70.38 77 GLU A C 1
ATOM 609 O O . GLU A 1 77 ? -5.452 1.987 -11.696 1.00 70.38 77 GLU A O 1
ATOM 614 N N . ARG A 1 78 ? -5.845 1.797 -13.893 1.00 79.50 78 ARG A N 1
ATOM 615 C CA . ARG A 1 78 ? -4.436 1.805 -14.272 1.00 79.50 78 ARG A CA 1
ATOM 616 C C . ARG A 1 78 ? -3.819 3.163 -13.948 1.00 79.50 78 ARG A C 1
ATOM 618 O O . ARG A 1 78 ? -4.165 4.178 -14.536 1.00 79.50 78 ARG A O 1
ATOM 625 N N . ALA A 1 79 ? -2.794 3.169 -13.098 1.00 83.06 79 ALA A N 1
ATOM 626 C CA . ALA A 1 79 ? -1.952 4.350 -12.945 1.00 83.06 79 ALA A CA 1
ATOM 627 C C . ALA A 1 79 ? -1.240 4.687 -14.267 1.00 83.06 79 ALA A C 1
ATOM 629 O O . ALA A 1 79 ? -0.621 3.821 -14.898 1.00 83.06 79 ALA A O 1
ATOM 630 N N . HIS A 1 80 ? -1.290 5.955 -14.665 1.00 83.31 80 HIS A N 1
ATOM 631 C CA . HIS A 1 80 ? -0.615 6.487 -15.845 1.00 83.31 80 HIS A CA 1
ATOM 632 C C . HIS A 1 80 ? 0.682 7.225 -15.496 1.00 83.31 80 HIS A C 1
ATOM 634 O O . HIS A 1 80 ? 1.546 7.386 -16.361 1.00 83.31 80 HIS A O 1
ATOM 640 N N . GLY A 1 81 ? 0.858 7.627 -14.234 1.00 90.00 81 GLY A N 1
ATOM 641 C CA . GLY A 1 81 ? 2.039 8.350 -13.768 1.00 90.00 81 GLY A CA 1
ATOM 642 C C . GLY A 1 81 ? 2.565 7.900 -12.407 1.00 90.00 81 GLY A C 1
ATOM 643 O O . GLY A 1 81 ? 1.926 7.154 -11.673 1.00 90.00 81 GLY A O 1
ATOM 644 N N . ARG A 1 82 ? 3.755 8.407 -12.057 1.00 90.12 82 ARG A N 1
ATOM 645 C CA . ARG A 1 82 ? 4.412 8.162 -10.761 1.00 90.12 82 ARG A CA 1
ATOM 646 C C . ARG A 1 82 ? 3.586 8.679 -9.582 1.00 90.12 82 ARG A C 1
ATOM 648 O O . ARG A 1 82 ? 3.494 8.002 -8.566 1.00 90.12 82 ARG A O 1
ATOM 655 N N . GLU A 1 83 ? 3.055 9.892 -9.708 1.00 92.12 83 GLU A N 1
ATOM 656 C CA . GLU A 1 83 ? 2.268 10.548 -8.660 1.00 92.12 83 GLU A CA 1
ATOM 657 C C . GLU A 1 83 ? 0.947 9.817 -8.437 1.00 92.12 83 GLU A C 1
ATOM 659 O O . GLU A 1 83 ? 0.699 9.335 -7.340 1.00 92.12 83 GLU A O 1
ATOM 664 N N . GLU A 1 84 ? 0.188 9.611 -9.509 1.00 90.06 84 GLU A N 1
ATOM 665 C CA . GLU A 1 84 ? -1.060 8.848 -9.503 1.00 90.06 84 GLU A CA 1
ATOM 666 C C . GLU A 1 84 ? -0.861 7.399 -9.018 1.00 90.06 84 GLU A C 1
ATOM 668 O O . GLU A 1 84 ? -1.667 6.871 -8.259 1.00 90.06 84 GLU A O 1
ATOM 673 N N . GLY A 1 85 ? 0.241 6.747 -9.406 1.00 90.19 85 GLY A N 1
ATOM 674 C CA . GLY A 1 85 ? 0.598 5.421 -8.901 1.00 90.19 85 GLY A CA 1
ATOM 675 C C . GLY A 1 85 ? 0.849 5.421 -7.395 1.00 90.19 85 GLY A C 1
ATOM 676 O O . GLY A 1 85 ? 0.396 4.518 -6.693 1.00 90.19 85 GLY A O 1
ATOM 677 N N . ARG A 1 86 ? 1.512 6.459 -6.873 1.00 90.31 86 ARG A N 1
ATOM 678 C CA . ARG A 1 86 ? 1.715 6.625 -5.431 1.00 90.31 86 ARG A CA 1
ATOM 679 C C . ARG A 1 86 ? 0.409 6.909 -4.700 1.00 90.31 86 ARG A C 1
ATOM 681 O O . ARG A 1 86 ? 0.195 6.315 -3.651 1.00 90.31 86 ARG A O 1
ATOM 688 N N . GLU A 1 87 ? -0.432 7.784 -5.234 1.00 91.81 87 GLU A N 1
ATOM 689 C CA . GLU A 1 87 ? -1.739 8.105 -4.661 1.00 91.81 87 GLU A CA 1
ATOM 690 C C . GLU A 1 87 ? -2.614 6.854 -4.572 1.00 91.81 87 GLU A C 1
ATOM 692 O O . GLU A 1 87 ? -3.071 6.513 -3.484 1.00 91.81 87 GLU A O 1
ATOM 697 N N . ARG A 1 88 ? -2.730 6.087 -5.664 1.00 88.94 88 ARG A N 1
ATOM 698 C CA . ARG A 1 88 ? -3.461 4.812 -5.656 1.00 88.94 88 ARG A CA 1
ATOM 699 C C . ARG A 1 88 ? -2.864 3.791 -4.699 1.00 88.94 88 ARG A C 1
ATOM 701 O O . ARG A 1 88 ? -3.600 3.068 -4.042 1.00 88.94 88 ARG A O 1
ATOM 708 N N . TRP A 1 89 ? -1.538 3.712 -4.604 1.00 90.06 89 TRP A N 1
ATOM 709 C CA . TRP A 1 89 ? -0.902 2.803 -3.651 1.00 90.06 89 TRP A CA 1
ATOM 710 C C . TRP A 1 89 ? -1.259 3.178 -2.208 1.00 90.06 89 TRP A C 1
ATOM 712 O O . TRP A 1 89 ? -1.600 2.299 -1.421 1.00 90.06 89 TRP A O 1
ATOM 722 N N . VAL A 1 90 ? -1.231 4.472 -1.872 1.00 91.00 90 VAL A N 1
ATOM 723 C CA . VAL A 1 90 ? -1.644 4.962 -0.550 1.00 91.00 90 VAL A CA 1
ATOM 724 C C . VAL A 1 90 ? -3.124 4.694 -0.302 1.00 91.00 90 VAL A C 1
ATOM 726 O O . VAL A 1 90 ? -3.456 4.251 0.791 1.00 91.00 90 VAL A O 1
ATOM 729 N N . ASP A 1 91 ? -3.993 4.915 -1.285 1.00 91.38 91 ASP A N 1
ATOM 730 C CA . ASP A 1 91 ? -5.432 4.666 -1.161 1.00 91.38 91 ASP A CA 1
ATOM 731 C C . ASP A 1 91 ? -5.729 3.183 -0.895 1.00 91.38 91 ASP A C 1
ATOM 733 O O . ASP A 1 91 ? -6.336 2.845 0.119 1.00 91.38 91 ASP A O 1
ATOM 737 N N . VAL A 1 92 ? -5.194 2.274 -1.717 1.00 89.25 92 VAL A N 1
ATOM 738 C CA . VAL A 1 92 ? -5.390 0.823 -1.549 1.00 89.25 92 VAL A CA 1
ATOM 739 C C . VAL A 1 92 ? -4.850 0.338 -0.203 1.00 89.25 92 VAL A C 1
ATOM 741 O O . VAL A 1 92 ? -5.519 -0.425 0.496 1.00 89.25 92 VAL A O 1
ATOM 744 N N . MET A 1 93 ? -3.658 0.793 0.197 1.00 88.81 93 MET A N 1
ATOM 745 C CA . MET A 1 93 ? -3.087 0.435 1.498 1.00 88.81 93 MET A CA 1
ATOM 746 C C . MET A 1 93 ? -3.900 1.019 2.662 1.00 88.81 93 MET A C 1
ATOM 748 O O . MET A 1 93 ? -4.101 0.330 3.658 1.00 88.81 93 MET A O 1
ATOM 752 N N . SER A 1 94 ? -4.415 2.245 2.528 1.00 90.38 94 SER A N 1
ATOM 753 C CA . SER A 1 94 ? -5.295 2.875 3.525 1.00 90.38 94 SER A CA 1
ATOM 754 C C . SER A 1 94 ? -6.603 2.108 3.679 1.00 90.38 94 SER A C 1
ATOM 756 O O . SER A 1 94 ? -7.016 1.820 4.796 1.00 90.38 94 SER A O 1
ATOM 758 N N . GLN A 1 95 ? -7.242 1.719 2.575 1.00 89.88 95 GLN A N 1
ATOM 759 C CA . GLN A 1 95 ? -8.473 0.931 2.618 1.00 89.88 95 GLN A CA 1
ATOM 760 C C . GLN A 1 95 ? -8.239 -0.449 3.235 1.00 89.88 95 GLN A C 1
ATOM 762 O O . GLN A 1 95 ? -9.028 -0.884 4.070 1.00 89.88 95 GLN A O 1
ATOM 767 N N . ARG A 1 96 ? -7.135 -1.122 2.881 1.00 87.44 96 ARG A N 1
ATOM 768 C CA . ARG A 1 96 ? -6.739 -2.391 3.511 1.00 87.44 96 ARG A CA 1
ATOM 769 C C . ARG A 1 96 ? -6.551 -2.225 5.020 1.00 87.44 96 ARG A C 1
ATOM 771 O O . ARG A 1 96 ? -7.039 -3.057 5.782 1.00 87.44 96 ARG A O 1
ATOM 778 N N . PHE A 1 97 ? -5.889 -1.146 5.439 1.00 88.81 97 PHE A N 1
ATOM 779 C CA . PHE A 1 97 ? -5.709 -0.829 6.851 1.00 88.81 97 PHE A CA 1
ATOM 780 C C . PHE A 1 97 ? -7.056 -0.630 7.555 1.00 88.81 97 PHE A C 1
ATOM 782 O O . PHE A 1 97 ? -7.318 -1.300 8.547 1.00 88.81 97 PHE A O 1
ATOM 789 N N . LEU A 1 98 ? -7.935 0.214 7.007 1.00 90.31 98 LEU A N 1
ATOM 790 C CA . LEU A 1 98 ? -9.253 0.508 7.581 1.00 90.31 98 LEU A CA 1
ATOM 791 C C . LEU A 1 98 ? -10.174 -0.716 7.671 1.00 90.31 98 LEU A C 1
ATOM 793 O O . LEU A 1 98 ? -11.040 -0.760 8.538 1.00 90.31 98 LEU A O 1
ATOM 797 N N . ARG A 1 99 ? -10.014 -1.708 6.788 1.00 88.88 99 ARG A N 1
ATOM 798 C CA . ARG A 1 99 ? -10.795 -2.954 6.841 1.00 88.88 99 ARG A CA 1
ATOM 799 C C . ARG A 1 99 ? -10.323 -3.944 7.905 1.00 88.88 99 ARG A C 1
ATOM 801 O O . ARG A 1 99 ? -11.058 -4.885 8.186 1.00 88.88 99 ARG A O 1
ATOM 808 N N . GLY A 1 100 ? -9.132 -3.765 8.475 1.00 88.06 100 GLY A N 1
ATOM 809 C CA . GLY A 1 100 ? -8.557 -4.761 9.383 1.00 88.06 100 GLY A CA 1
ATOM 810 C C . GLY A 1 100 ? -7.835 -5.913 8.673 1.00 88.06 100 GLY A C 1
ATOM 811 O O . GLY A 1 100 ? -7.542 -6.930 9.292 1.00 88.06 100 GLY A O 1
ATOM 812 N N . ASP A 1 101 ? -7.566 -5.792 7.369 1.00 84.44 101 ASP A N 1
ATOM 813 C CA . ASP A 1 101 ? -7.034 -6.896 6.554 1.00 84.44 101 ASP A CA 1
ATOM 814 C C . ASP A 1 101 ? -5.508 -7.068 6.698 1.00 84.44 101 ASP A C 1
ATOM 816 O O . ASP A 1 101 ? -4.925 -8.004 6.141 1.00 84.44 101 ASP A O 1
ATOM 820 N N . ASP A 1 102 ? -4.815 -6.150 7.381 1.00 86.12 102 ASP A N 1
ATOM 821 C CA . ASP A 1 102 ? -3.368 -6.246 7.554 1.00 86.12 102 ASP A CA 1
ATOM 822 C C . ASP A 1 102 ? -2.981 -7.177 8.708 1.00 86.12 102 ASP A C 1
ATOM 824 O O . ASP A 1 102 ? -2.854 -6.765 9.854 1.00 86.12 102 ASP A O 1
ATOM 828 N N . THR A 1 103 ? -2.723 -8.445 8.389 1.00 80.38 103 THR A N 1
ATOM 829 C CA . THR A 1 103 ? -2.381 -9.476 9.382 1.00 80.38 103 THR A CA 1
ATOM 830 C C . THR A 1 103 ? -1.055 -9.249 10.116 1.00 80.38 103 THR A C 1
ATOM 832 O O . THR A 1 103 ? -0.800 -9.926 11.108 1.00 80.38 103 THR A O 1
ATOM 835 N N . GLU A 1 104 ? -0.171 -8.379 9.612 1.00 82.56 104 GLU A N 1
ATOM 836 C CA . GLU A 1 104 ? 1.084 -8.036 10.306 1.00 82.56 104 GLU A CA 1
ATOM 837 C C . GLU A 1 104 ? 0.883 -6.892 11.317 1.00 82.56 104 GLU A C 1
ATOM 839 O O . GLU A 1 104 ? 1.713 -6.724 12.212 1.00 82.56 104 GLU A O 1
ATOM 844 N N . PHE A 1 105 ? -0.205 -6.120 11.200 1.00 86.06 105 PHE A N 1
ATOM 845 C CA . PHE A 1 105 ? -0.525 -5.025 12.110 1.00 86.06 105 PHE A CA 1
ATOM 846 C C . PHE A 1 105 ? -1.404 -5.513 13.268 1.00 86.06 105 PHE A C 1
ATOM 848 O O . PHE A 1 105 ? -2.426 -6.167 13.069 1.00 86.06 105 PHE A O 1
ATOM 855 N N . ASP A 1 106 ? -1.010 -5.181 14.496 1.00 89.06 106 ASP A N 1
ATOM 856 C CA . ASP A 1 106 ? -1.788 -5.502 15.690 1.00 89.06 106 ASP A CA 1
ATOM 857 C C . ASP A 1 106 ? -2.826 -4.405 15.961 1.00 89.06 106 ASP A C 1
ATOM 859 O O . ASP A 1 106 ? -2.532 -3.388 16.595 1.00 89.06 106 ASP A O 1
ATOM 863 N N . TYR A 1 107 ? -4.046 -4.617 15.466 1.00 89.00 107 TYR A N 1
ATOM 864 C CA . TYR A 1 107 ? -5.155 -3.668 15.602 1.00 89.00 107 TYR A CA 1
ATOM 865 C C . TYR A 1 107 ? -5.579 -3.417 17.049 1.00 89.00 107 TYR A C 1
ATOM 867 O O . TYR A 1 107 ? -6.061 -2.326 17.337 1.00 89.00 107 TYR A O 1
ATOM 875 N N . SER A 1 108 ? -5.301 -4.341 17.978 1.00 88.88 108 SER A N 1
ATOM 876 C CA . SER A 1 108 ? -5.592 -4.126 19.405 1.00 88.88 108 SER A CA 1
ATOM 877 C C . SER A 1 108 ? -4.881 -2.888 19.962 1.00 88.88 108 SER A C 1
ATOM 879 O O . SER A 1 108 ? -5.398 -2.200 20.833 1.00 88.88 108 SER A O 1
ATOM 881 N N . THR A 1 109 ? -3.720 -2.527 19.403 1.00 89.69 109 THR A N 1
ATOM 882 C CA . THR A 1 109 ? -2.963 -1.337 19.826 1.00 89.69 109 THR A CA 1
ATOM 883 C C . THR A 1 109 ? -3.668 -0.010 19.536 1.00 89.69 109 THR A C 1
ATOM 885 O O . THR A 1 109 ? -3.307 1.011 20.127 1.00 89.69 109 THR A O 1
ATOM 888 N N . VAL A 1 110 ? -4.637 -0.017 18.620 1.00 87.00 110 VAL A N 1
ATOM 889 C CA . VAL A 1 110 ? -5.447 1.146 18.251 1.00 87.00 110 VAL A CA 1
ATOM 890 C C . VAL A 1 110 ? -6.864 0.983 18.789 1.00 87.00 110 VAL A C 1
ATOM 892 O O . VAL A 1 110 ? -7.350 1.900 19.438 1.00 87.00 110 VAL A O 1
ATOM 895 N N . ASP A 1 111 ? -7.485 -0.179 18.572 1.00 86.62 111 ASP A N 1
ATOM 896 C CA . ASP A 1 111 ? -8.881 -0.444 18.937 1.00 86.62 111 ASP A CA 1
ATOM 897 C C . ASP A 1 111 ? -9.102 -0.530 20.455 1.00 86.62 111 ASP A C 1
ATOM 899 O O . ASP A 1 111 ? -10.145 -0.101 20.938 1.00 86.62 111 ASP A O 1
ATOM 903 N N . ASP A 1 112 ? -8.133 -1.052 21.217 1.00 88.31 112 ASP A N 1
ATOM 904 C CA . ASP A 1 112 ? -8.242 -1.181 22.679 1.00 88.31 112 ASP A CA 1
ATOM 905 C C . ASP A 1 112 ? -7.567 -0.011 23.426 1.00 88.31 112 ASP A C 1
ATOM 907 O O . ASP A 1 112 ? -7.323 -0.087 24.635 1.00 88.31 112 ASP A O 1
ATOM 911 N N . ASN A 1 113 ? -7.201 1.067 22.724 1.00 89.19 113 ASN A N 1
ATOM 912 C CA . ASN A 1 113 ? -6.448 2.171 23.307 1.00 89.19 113 ASN A CA 1
ATOM 913 C C . ASN A 1 113 ? -7.332 3.375 23.659 1.00 89.19 113 ASN A C 1
ATOM 915 O O . ASN A 1 113 ? -7.569 4.254 22.833 1.00 89.19 113 ASN A O 1
ATOM 919 N N . GLU A 1 114 ? -7.676 3.475 24.946 1.00 84.69 114 GLU A N 1
ATOM 920 C CA . GLU A 1 114 ? -8.463 4.580 25.516 1.00 84.69 114 GLU A CA 1
ATOM 921 C C . GLU A 1 114 ? -7.839 5.983 25.335 1.00 84.69 114 GLU A C 1
ATOM 923 O O . GLU A 1 114 ? -8.518 6.985 25.549 1.00 84.69 114 GLU A O 1
ATOM 928 N N . GLU A 1 115 ? -6.549 6.106 24.987 1.00 87.06 115 GLU A N 1
ATOM 929 C CA . GLU A 1 115 ? -5.923 7.406 24.679 1.00 87.06 115 GLU A CA 1
ATOM 930 C C . GLU A 1 115 ? -6.391 7.968 23.330 1.00 87.06 115 GLU A C 1
ATOM 932 O O . GLU A 1 115 ? -6.442 9.187 23.151 1.00 87.06 115 GLU A O 1
ATOM 937 N N . TYR A 1 116 ? -6.712 7.089 22.378 1.00 83.12 116 TYR A N 1
ATOM 938 C CA . TYR A 1 116 ? -7.214 7.485 21.065 1.00 83.12 116 TYR A CA 1
ATOM 939 C C . TYR A 1 116 ? -8.733 7.686 21.049 1.00 83.12 116 TYR A C 1
ATOM 941 O O . TYR A 1 116 ? -9.245 8.273 20.092 1.00 83.12 116 TYR A O 1
ATOM 949 N N . ASP A 1 117 ? -9.428 7.281 22.114 1.00 85.69 117 ASP A N 1
ATOM 950 C CA . ASP A 1 117 ? -10.851 7.544 22.300 1.00 85.69 117 ASP A CA 1
ATOM 951 C C . ASP A 1 117 ? -11.107 9.032 22.577 1.00 85.69 117 ASP A C 1
ATOM 953 O O . ASP A 1 117 ? -10.483 9.665 23.437 1.00 85.69 117 ASP A O 1
ATOM 957 N N . ASP A 1 118 ? -12.087 9.607 21.878 1.00 87.12 118 ASP A N 1
ATOM 958 C CA . ASP A 1 118 ? -12.531 10.975 22.139 1.00 87.12 118 ASP A CA 1
ATOM 959 C C . ASP A 1 118 ? -13.423 11.018 23.389 1.00 87.12 118 ASP A C 1
ATOM 961 O O . ASP A 1 118 ? -14.655 11.029 23.326 1.00 87.12 118 ASP A O 1
ATOM 965 N N . ARG A 1 119 ? -12.773 11.068 24.556 1.00 84.75 119 ARG A N 1
ATOM 966 C CA . ARG A 1 119 ? -13.432 11.194 25.866 1.00 84.75 119 ARG A CA 1
ATOM 967 C C . ARG A 1 119 ? -14.421 12.359 25.938 1.00 84.75 119 ARG A C 1
ATOM 969 O O . ARG A 1 119 ? -15.435 12.255 26.619 1.00 84.75 119 ARG A O 1
ATOM 976 N N . GLY A 1 120 ? -14.137 13.472 25.255 1.00 89.06 120 GLY A N 1
ATOM 977 C CA . GLY A 1 120 ? -15.015 14.643 25.270 1.00 89.06 120 GLY A CA 1
ATOM 978 C C . GLY A 1 120 ? -16.336 14.381 24.547 1.00 89.06 120 GLY A C 1
ATOM 979 O O . GLY A 1 120 ? -17.394 14.829 24.995 1.00 89.06 120 GLY A O 1
ATOM 980 N N . GLU A 1 121 ? -16.274 13.626 23.454 1.00 87.75 121 GLU A N 1
ATOM 981 C CA . GLU A 1 121 ? -17.445 13.180 22.708 1.00 87.75 121 GLU A CA 1
ATOM 982 C C . GLU A 1 121 ? -18.267 12.150 23.494 1.00 87.75 121 GLU A C 1
ATOM 984 O O . GLU A 1 121 ? -19.496 12.247 23.534 1.00 87.75 121 GLU A O 1
ATOM 989 N N . GLU A 1 122 ? -17.611 11.198 24.165 1.00 86.75 122 GLU A N 1
ATOM 990 C CA . GLU A 1 122 ? -18.282 10.232 25.045 1.00 86.75 122 GLU A CA 1
ATOM 991 C C . GLU A 1 122 ? -19.035 10.922 26.183 1.00 86.75 122 GLU A C 1
ATOM 993 O O . GLU A 1 122 ? -20.223 10.654 26.376 1.00 86.75 122 GLU A O 1
ATOM 998 N N . ASP A 1 123 ? -18.377 11.835 26.902 1.00 90.75 123 ASP A N 1
ATOM 999 C CA . ASP A 1 123 ? -18.983 12.587 28.004 1.00 90.75 123 ASP A CA 1
ATOM 1000 C C . ASP A 1 123 ? -20.194 13.395 27.519 1.00 90.75 123 ASP A C 1
ATOM 1002 O O . ASP A 1 123 ? -21.244 13.416 28.171 1.00 90.75 123 ASP A O 1
ATOM 1006 N N . ARG A 1 124 ? -20.087 14.026 26.340 1.00 90.81 124 ARG A N 1
ATOM 1007 C CA . ARG A 1 124 ? -21.206 14.741 25.716 1.00 90.81 124 ARG A CA 1
ATOM 1008 C C . ARG A 1 124 ? -22.363 13.801 25.386 1.00 90.81 124 ARG A C 1
ATOM 1010 O O . ARG A 1 124 ? -23.496 14.101 25.750 1.00 90.81 124 ARG A O 1
ATOM 1017 N N . ASN A 1 125 ? -22.093 12.670 24.739 1.00 90.88 125 ASN A N 1
ATOM 1018 C CA . ASN A 1 125 ? -23.117 11.689 24.369 1.00 90.88 125 ASN A CA 1
ATOM 1019 C C . ASN A 1 125 ? -23.819 11.098 25.602 1.00 90.88 125 ASN A C 1
ATOM 1021 O O . ASN A 1 125 ? -25.039 10.909 25.598 1.00 90.88 125 ASN A O 1
ATOM 1025 N N . GLN A 1 126 ? -23.067 10.831 26.673 1.00 89.56 126 GLN A N 1
ATOM 1026 C CA . GLN A 1 126 ? -23.618 10.387 27.953 1.00 89.56 126 GLN A CA 1
ATOM 1027 C C . GLN A 1 126 ? -24.532 11.455 28.565 1.00 89.56 126 GLN A C 1
ATOM 1029 O O . GLN A 1 126 ? -25.637 11.135 29.011 1.00 89.56 126 GLN A O 1
ATOM 1034 N N . LEU A 1 127 ? -24.103 12.720 28.545 1.00 90.44 127 LEU A N 1
ATOM 1035 C CA . LEU A 1 127 ? -24.895 13.842 29.040 1.00 90.44 127 LEU A CA 1
ATOM 1036 C C . LEU A 1 127 ? -26.180 14.044 28.222 1.00 90.44 127 LEU A C 1
ATOM 1038 O O . LEU A 1 127 ? -27.244 14.216 28.809 1.00 90.44 127 LEU A O 1
ATOM 1042 N N . GLU A 1 128 ? -26.117 13.982 26.891 1.00 90.62 128 GLU A N 1
ATOM 1043 C CA . GLU A 1 128 ? -27.297 14.092 26.022 1.00 90.62 128 GLU A CA 1
ATOM 1044 C C . GLU A 1 128 ? -28.307 12.963 26.278 1.00 90.62 128 GLU A C 1
ATOM 1046 O O . GLU A 1 128 ? -29.502 13.230 26.409 1.00 90.62 128 GLU A O 1
ATOM 1051 N N . GLN A 1 129 ? -27.850 11.712 26.427 1.00 91.50 129 GLN A N 1
ATOM 1052 C CA . GLN A 1 129 ? -28.730 10.595 26.801 1.00 91.50 129 GLN A CA 1
ATOM 1053 C C . GLN A 1 129 ? -29.359 10.770 28.185 1.00 91.50 129 GLN A C 1
ATOM 1055 O O . GLN A 1 129 ? -30.489 10.328 28.402 1.00 91.50 129 GLN A O 1
ATOM 1060 N N . TYR A 1 130 ? -28.621 11.344 29.136 1.00 86.88 130 TYR A N 1
ATOM 1061 C CA . TYR A 1 130 ? -29.128 11.631 30.473 1.00 86.88 130 TYR A CA 1
ATOM 1062 C C . TYR A 1 130 ? -30.214 12.717 30.427 1.00 86.88 130 TYR A C 1
ATOM 1064 O O . TYR A 1 130 ? -31.331 12.474 30.879 1.00 86.88 130 TYR A O 1
ATOM 1072 N N . LEU A 1 131 ? -29.921 13.864 29.804 1.00 87.31 131 LEU A N 1
ATOM 1073 C CA . LEU A 1 131 ? -30.852 14.992 29.679 1.00 87.31 131 LEU A CA 1
ATOM 1074 C C . LEU A 1 131 ? -32.111 14.618 28.884 1.00 87.31 131 LEU A C 1
ATOM 1076 O O . LEU A 1 131 ? -33.214 14.954 29.298 1.00 87.31 131 LEU A O 1
ATOM 1080 N N . GLY A 1 132 ? -31.976 13.852 27.795 1.00 85.50 132 GLY A N 1
ATOM 1081 C CA . GLY A 1 132 ? -33.127 13.401 27.007 1.00 85.50 132 GLY A CA 1
ATOM 1082 C C . GLY A 1 132 ? -34.106 12.518 27.795 1.00 85.50 132 GLY A C 1
ATOM 1083 O O . GLY A 1 132 ? -35.315 12.609 27.588 1.00 85.50 132 GLY A O 1
ATOM 1084 N N . LYS A 1 133 ? -33.612 11.700 28.737 1.00 77.06 133 LYS A N 1
ATOM 1085 C CA . LYS A 1 133 ? -34.470 10.913 29.644 1.00 77.06 133 LYS A CA 1
ATOM 1086 C C . LYS A 1 133 ? -35.178 11.800 30.668 1.00 77.06 133 LYS A C 1
ATOM 1088 O O . LYS A 1 133 ? -36.354 11.573 30.943 1.00 77.06 133 LYS A O 1
ATOM 1093 N N . GLU A 1 134 ? -34.488 12.804 31.212 1.00 67.38 134 GLU A N 1
ATOM 1094 C CA . GLU A 1 134 ? -35.104 13.775 32.126 1.00 67.38 134 GLU A CA 1
ATOM 1095 C C . GLU A 1 134 ? -36.190 14.600 31.424 1.00 67.38 134 GLU A C 1
ATOM 1097 O O . GLU A 1 134 ? -37.250 14.820 32.005 1.00 67.38 134 GLU A O 1
ATOM 1102 N N . ASP A 1 135 ? -35.984 15.001 30.167 1.00 60.59 135 ASP A N 1
ATOM 1103 C CA . ASP A 1 135 ? -36.986 15.726 29.379 1.00 60.59 135 ASP A CA 1
ATOM 1104 C C . ASP A 1 135 ? -38.247 14.875 29.115 1.00 60.59 135 ASP A C 1
ATOM 1106 O O . ASP A 1 135 ? -39.369 15.389 29.182 1.00 60.59 135 ASP A O 1
ATOM 1110 N N . GLU A 1 136 ? -38.101 13.565 28.874 1.00 59.22 136 GLU A N 1
ATOM 1111 C CA . GLU A 1 136 ? -39.227 12.622 28.762 1.00 59.22 136 GLU A CA 1
ATOM 1112 C C . GLU A 1 136 ? -39.967 12.432 30.096 1.00 59.22 136 GLU A C 1
ATOM 1114 O O . GLU A 1 136 ? -41.202 12.418 30.127 1.00 59.22 136 GLU A O 1
ATOM 1119 N N . GLU A 1 137 ? -39.241 12.334 31.211 1.00 55.50 137 GLU A N 1
ATOM 1120 C CA . GLU A 1 137 ? -39.824 12.202 32.551 1.00 55.50 137 GLU A CA 1
ATOM 1121 C C . GLU A 1 137 ? -40.530 13.497 32.996 1.00 55.50 137 GLU A C 1
ATOM 1123 O O . GLU A 1 137 ? -41.657 13.464 33.503 1.00 55.50 137 GLU A O 1
ATOM 1128 N N . PHE A 1 138 ? -39.929 14.657 32.723 1.00 54.88 138 PHE A N 1
ATOM 1129 C CA . PHE A 1 138 ? -40.496 15.977 32.993 1.00 54.88 138 PHE A CA 1
ATOM 1130 C C . PHE A 1 138 ? -41.721 16.264 32.109 1.00 54.88 138 PHE A C 1
ATOM 1132 O O . PHE A 1 138 ? -42.729 16.797 32.588 1.00 54.88 138 PHE A O 1
ATOM 1139 N N . SER A 1 139 ? -41.691 15.847 30.838 1.00 52.31 139 SER A N 1
ATOM 1140 C CA . SER A 1 139 ? -42.841 15.911 29.926 1.00 52.31 139 SER A CA 1
ATOM 1141 C C . SER A 1 139 ? -43.989 14.998 30.378 1.00 52.31 139 SER A C 1
ATOM 1143 O O . SER A 1 139 ? -45.142 15.437 30.420 1.00 52.31 139 SER A O 1
ATOM 1145 N N . SER A 1 140 ? -43.681 13.767 30.802 1.00 51.41 140 SER A N 1
ATOM 1146 C CA . SER A 1 140 ? -44.653 12.799 31.331 1.00 51.41 140 SER A CA 1
ATOM 1147 C C . SER A 1 140 ? -45.311 13.283 32.634 1.00 51.41 140 SER A C 1
ATOM 1149 O O . SER A 1 140 ? -46.518 13.126 32.833 1.00 51.41 140 SER A O 1
ATOM 1151 N N . SER A 1 141 ? -44.549 13.970 33.490 1.00 51.06 141 SER A N 1
ATOM 1152 C CA . SER A 1 141 ? -45.025 14.526 34.764 1.00 51.06 141 SER A CA 1
ATOM 1153 C C . SER A 1 141 ? -45.879 15.804 34.609 1.00 51.06 141 SER A C 1
ATOM 1155 O O . SER A 1 141 ? -46.689 16.138 35.476 1.00 51.06 141 SER A O 1
ATOM 1157 N N . THR A 1 142 ? -45.787 16.507 33.474 1.00 46.78 142 THR A N 1
ATOM 1158 C CA . THR A 1 142 ? -46.453 17.811 33.262 1.00 46.78 142 THR A CA 1
ATOM 1159 C C . THR A 1 142 ? -47.945 17.716 32.867 1.00 46.78 142 THR A C 1
ATOM 1161 O O . THR A 1 142 ? -48.643 18.730 32.834 1.00 46.78 142 THR A O 1
ATOM 1164 N N . LEU A 1 143 ? -48.521 16.523 32.660 1.00 47.59 143 LEU A N 1
ATOM 1165 C CA . LEU A 1 143 ? -49.965 16.369 32.369 1.00 47.59 143 LEU A CA 1
ATOM 1166 C C . LEU A 1 143 ? -50.884 16.306 33.610 1.00 47.59 143 LEU A C 1
ATOM 1168 O O . LEU A 1 143 ? -52.038 15.892 33.509 1.00 47.59 143 LEU A O 1
ATOM 1172 N N . LEU A 1 144 ? -50.422 16.783 34.770 1.00 48.28 144 LEU A N 1
ATOM 1173 C CA . LEU A 1 144 ? -51.251 17.009 35.964 1.00 48.28 144 LEU A CA 1
ATOM 1174 C C . LEU A 1 144 ? -51.228 18.479 36.417 1.00 48.28 144 LEU A C 1
ATOM 1176 O O . LEU A 1 144 ? -51.155 18.781 37.606 1.00 48.28 144 LEU A O 1
ATOM 1180 N N . ILE A 1 145 ? -51.345 19.431 35.488 1.00 52.06 145 ILE A N 1
ATOM 1181 C CA . ILE A 1 145 ? -51.739 20.793 35.871 1.00 52.06 145 ILE A CA 1
ATOM 1182 C C . ILE A 1 145 ? -53.242 20.763 36.167 1.00 52.06 145 ILE A C 1
ATOM 1184 O O . ILE A 1 145 ? -54.083 20.863 35.274 1.00 52.06 145 ILE A O 1
ATOM 1188 N N . CYS A 1 146 ? -53.563 20.573 37.449 1.00 44.03 146 CYS A N 1
ATOM 1189 C CA . CYS A 1 146 ? -54.879 20.788 38.038 1.00 44.03 146 CYS A CA 1
ATOM 1190 C C . CYS A 1 146 ? -55.536 22.032 37.428 1.00 44.03 146 CYS A C 1
ATOM 1192 O O . CYS A 1 146 ? -55.072 23.154 37.635 1.00 44.03 146 CYS A O 1
ATOM 1194 N N . SER A 1 147 ? -56.638 21.834 36.702 1.00 50.06 147 SER A N 1
ATOM 1195 C CA . SER A 1 147 ? -57.527 22.924 36.310 1.00 50.06 147 SER A CA 1
ATOM 1196 C C . SER A 1 147 ? -57.912 23.691 37.580 1.00 50.06 147 SER A C 1
ATOM 1198 O O . SER A 1 147 ? -58.479 23.076 38.489 1.00 50.06 147 SER A O 1
ATOM 1200 N N . PRO A 1 148 ? -57.611 24.998 37.696 1.00 58.22 148 PRO A N 1
ATOM 1201 C CA . PRO A 1 148 ? -57.985 25.748 38.883 1.00 58.22 148 PRO A CA 1
ATOM 1202 C C . PRO A 1 148 ? -59.514 25.700 39.023 1.00 58.22 148 PRO A C 1
ATOM 1204 O O . PRO A 1 148 ? -60.220 25.908 38.027 1.00 58.22 148 PRO A O 1
ATOM 1207 N N . PRO A 1 149 ? -60.058 25.387 40.214 1.00 60.56 149 PRO A N 1
ATOM 1208 C CA . PRO A 1 149 ? -61.499 25.395 40.403 1.00 60.56 149 PRO A CA 1
ATOM 1209 C C . PRO A 1 149 ? -62.035 26.815 40.156 1.00 60.56 149 PRO A C 1
ATOM 1211 O O . PRO A 1 149 ? -61.359 27.794 40.489 1.00 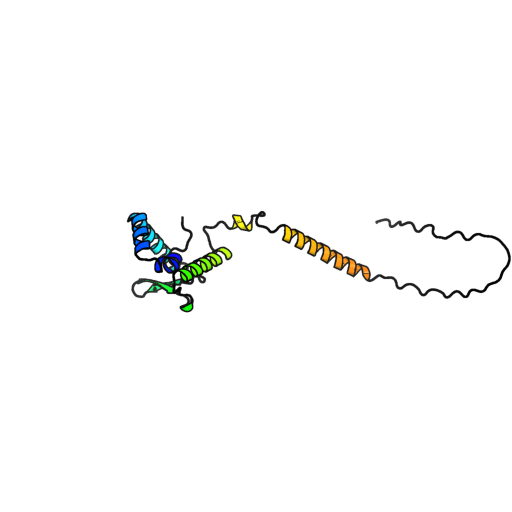60.56 149 PRO A O 1
ATOM 1214 N N . PRO A 1 150 ? -63.236 26.963 39.569 1.00 59.38 150 PRO A N 1
ATOM 1215 C CA . PRO A 1 150 ? -63.792 28.276 39.276 1.00 59.38 150 PRO A CA 1
ATOM 1216 C C . PRO A 1 150 ? -63.985 29.074 40.573 1.00 59.38 150 PRO A C 1
ATOM 1218 O O . PRO A 1 150 ? -64.648 28.626 41.508 1.00 59.38 150 PRO A O 1
ATOM 1221 N N . MET A 1 151 ? -63.386 30.265 40.622 1.00 49.19 151 MET A N 1
ATOM 1222 C CA . MET A 1 151 ? -63.447 31.176 41.767 1.00 49.19 151 MET A CA 1
ATOM 1223 C C . MET A 1 151 ? -64.897 31.625 42.030 1.00 49.19 151 MET A C 1
ATOM 1225 O O . MET A 1 151 ? -65.567 32.067 41.091 1.00 49.19 151 MET A O 1
ATOM 1229 N N . PRO A 1 152 ? -65.401 31.581 43.278 1.00 54.31 152 PRO A N 1
ATOM 1230 C CA . PRO A 1 152 ? -66.710 32.138 43.590 1.00 54.31 152 PRO A CA 1
ATOM 1231 C C . PRO A 1 152 ? -66.667 33.673 43.562 1.00 54.31 152 PRO A C 1
ATOM 1233 O O . PRO A 1 152 ? -65.820 34.309 44.190 1.00 54.31 152 PRO A O 1
ATOM 1236 N N . VAL A 1 153 ? -67.617 34.274 42.841 1.00 57.38 153 VAL A N 1
ATOM 1237 C CA . VAL A 1 153 ? -67.838 35.726 42.795 1.00 57.38 153 VAL A CA 1
ATOM 1238 C C . VAL A 1 153 ? -68.518 36.154 44.095 1.00 57.38 153 VAL A C 1
ATOM 1240 O O . VAL A 1 153 ? -69.702 35.888 44.295 1.00 57.38 153 VAL A O 1
ATOM 1243 N N . TRP A 1 154 ? -67.789 36.814 44.990 1.00 48.88 154 TRP A N 1
ATOM 1244 C CA . TRP A 1 154 ? -68.368 37.392 46.201 1.00 48.88 154 TRP A CA 1
ATOM 1245 C C . TRP A 1 154 ? -68.859 38.817 45.913 1.00 48.88 154 TRP A C 1
ATOM 1247 O O . TRP A 1 154 ? -68.106 39.682 45.468 1.00 48.88 154 TRP A O 1
ATOM 1257 N N . LYS A 1 155 ? -70.156 39.052 46.146 1.00 49.72 155 LYS A N 1
ATOM 1258 C CA . LYS A 1 155 ? -70.748 40.392 46.187 1.00 49.72 155 LYS A CA 1
ATOM 1259 C C . LYS A 1 155 ? -70.395 41.028 47.530 1.00 49.72 155 LYS A C 1
ATOM 1261 O O . LYS A 1 155 ? -70.709 40.469 48.576 1.00 49.72 155 LYS A O 1
ATOM 1266 N N . LEU A 1 156 ? -69.735 42.181 47.491 1.00 42.41 156 LEU A N 1
ATOM 1267 C CA . LEU A 1 156 ? -69.548 43.042 48.656 1.00 42.41 156 LEU A CA 1
ATOM 1268 C C . LEU A 1 156 ? -70.870 43.745 48.976 1.00 42.41 156 LEU A C 1
ATOM 1270 O O . LEU A 1 156 ? -71.236 44.689 48.280 1.00 42.41 156 LEU A O 1
ATOM 1274 N N . ASP A 1 157 ? -71.538 43.322 50.046 1.00 43.91 157 ASP A N 1
ATOM 1275 C CA . ASP A 1 157 ? -72.535 44.149 50.725 1.00 43.91 157 ASP A CA 1
ATOM 1276 C C . ASP A 1 157 ? -71.880 44.803 51.951 1.00 43.91 157 ASP A C 1
ATOM 1278 O O . ASP A 1 157 ? -71.432 44.141 52.889 1.00 43.91 157 ASP A O 1
ATOM 1282 N N . VAL A 1 158 ? -71.777 46.132 51.906 1.00 39.47 158 VAL A N 1
ATOM 1283 C CA . VAL A 1 158 ? -71.191 46.988 52.945 1.00 39.47 158 VAL A CA 1
ATOM 1284 C C . VAL A 1 158 ? -72.297 47.544 53.842 1.00 39.47 158 VAL A C 1
ATOM 1286 O O . VAL A 1 158 ? -73.088 48.366 53.387 1.00 39.47 158 VAL A O 1
ATOM 1289 N N . SER A 1 159 ? -72.305 47.151 55.121 1.00 38.22 159 SER A N 1
ATOM 1290 C CA . SER A 1 159 ? -72.587 47.993 56.313 1.00 38.22 159 SER A CA 1
ATOM 1291 C C . SER A 1 159 ? -72.943 47.100 57.507 1.00 38.22 159 SER A C 1
ATOM 1293 O O . SER A 1 159 ? -73.943 46.397 57.484 1.00 38.22 159 SER A O 1
ATOM 1295 N N . ALA A 1 160 ? -72.061 46.952 58.496 1.00 38.69 160 ALA A N 1
ATOM 1296 C CA . ALA A 1 160 ? -71.843 47.851 59.640 1.00 38.69 160 ALA A CA 1
ATOM 1297 C C . ALA A 1 160 ? -72.770 47.549 60.835 1.00 38.69 160 ALA A C 1
ATOM 1299 O O . ALA A 1 160 ? -73.886 48.049 60.921 1.00 38.69 160 ALA A O 1
ATOM 1300 N N . SER A 1 161 ? -72.274 46.773 61.804 1.00 38.69 161 SER A N 1
ATOM 1301 C CA . SER A 1 161 ? -72.003 47.246 63.176 1.00 38.69 161 SER A CA 1
ATOM 1302 C C . SER A 1 161 ? -71.824 46.077 64.157 1.00 38.69 161 SER A C 1
ATOM 1304 O O . SER A 1 161 ? -72.662 45.188 64.244 1.00 38.69 161 SER A O 1
ATOM 1306 N N . GLY A 1 162 ? -70.748 46.145 64.948 1.00 37.94 162 GLY A N 1
ATOM 1307 C CA . GLY A 1 162 ? -70.690 45.562 66.290 1.00 37.94 162 GLY A CA 1
ATOM 1308 C C . GLY A 1 162 ? -69.905 44.256 66.461 1.00 37.94 162 GLY A C 1
ATOM 1309 O O . GLY A 1 162 ? -70.356 43.205 66.034 1.00 37.94 162 GLY A O 1
ATOM 1310 N N . HIS A 1 163 ? -68.824 44.359 67.247 1.00 35.91 163 HIS A N 1
ATOM 1311 C CA . HIS A 1 163 ? -68.020 43.313 67.909 1.00 35.91 163 HIS A CA 1
ATOM 1312 C C . HIS A 1 163 ? -66.859 42.647 67.143 1.00 35.91 163 HIS A C 1
ATOM 1314 O O . HIS A 1 163 ? -67.039 41.770 66.307 1.00 35.91 163 HIS A O 1
ATOM 1320 N N . ASP A 1 164 ? -65.656 43.080 67.542 1.00 45.56 164 ASP A N 1
ATOM 1321 C CA . ASP A 1 164 ? -64.395 42.356 67.748 1.00 45.56 164 ASP A CA 1
ATOM 1322 C C . ASP A 1 164 ? -64.142 41.051 66.980 1.00 45.56 164 ASP A C 1
ATOM 1324 O O . ASP A 1 164 ? -64.702 39.999 67.295 1.00 45.56 164 ASP A O 1
ATOM 1328 N N . ARG A 1 165 ? -63.139 41.101 66.094 1.00 44.12 165 ARG A N 1
ATOM 1329 C CA . ARG A 1 165 ? -61.896 40.301 66.158 1.00 44.12 165 ARG A CA 1
ATOM 1330 C C . ARG A 1 165 ? -61.013 40.644 64.959 1.00 44.12 165 ARG A C 1
ATOM 1332 O O . ARG A 1 165 ? -61.463 40.604 63.818 1.00 44.12 165 ARG A O 1
ATOM 1339 N N . GLU A 1 166 ? -59.758 40.984 65.235 1.00 41.53 166 GLU A N 1
ATOM 1340 C CA . GLU A 1 166 ? -58.706 41.107 64.226 1.00 41.53 166 GLU A CA 1
ATOM 1341 C C . GLU A 1 166 ? -58.612 39.795 63.421 1.00 41.53 166 GLU A C 1
ATOM 1343 O O . GLU A 1 166 ? -58.470 38.729 64.030 1.00 41.53 166 GLU A O 1
ATOM 1348 N N . PRO A 1 167 ? -58.714 39.815 62.079 1.00 46.38 167 PRO A N 1
ATOM 1349 C CA . PRO A 1 167 ? -58.532 38.611 61.287 1.00 46.38 167 PRO A CA 1
ATOM 1350 C C . PRO A 1 167 ? -57.038 38.298 61.191 1.00 46.38 167 PRO A C 1
ATOM 1352 O O . PRO A 1 167 ? -56.289 38.905 60.427 1.00 46.38 167 PRO A O 1
ATOM 1355 N N . THR A 1 168 ? -56.611 37.329 61.994 1.00 47.25 168 THR A N 1
ATOM 1356 C CA . THR A 1 168 ? -55.331 36.645 61.853 1.00 47.25 168 THR A CA 1
ATOM 1357 C C . THR A 1 168 ? -55.243 36.002 60.465 1.00 47.25 168 THR A C 1
ATOM 1359 O O . THR A 1 168 ? -56.112 35.234 60.051 1.00 47.25 168 THR A O 1
ATOM 1362 N N . SER A 1 169 ? -54.186 36.334 59.723 1.00 47.31 169 SER A N 1
ATOM 1363 C CA . SER A 1 169 ? -53.842 35.713 58.441 1.00 47.31 169 SER A CA 1
ATOM 1364 C C . SER A 1 169 ? -53.773 34.183 58.569 1.00 47.31 169 SER A C 1
ATOM 1366 O O . SER A 1 169 ? -53.010 33.698 59.406 1.00 47.31 169 SER A O 1
ATOM 1368 N N . PRO A 1 170 ? -54.460 33.393 57.722 1.00 50.34 170 PRO A N 1
ATOM 1369 C CA . PRO A 1 170 ? -54.396 31.935 57.767 1.00 50.34 170 PRO A CA 1
ATOM 1370 C C . PRO A 1 170 ? -53.233 31.387 56.921 1.00 50.34 170 PRO A C 1
ATOM 1372 O O . PRO A 1 170 ? -53.326 30.301 56.359 1.00 50.34 170 PRO A O 1
ATOM 1375 N N . TRP A 1 171 ? -52.116 32.117 56.829 1.00 49.75 171 TRP A N 1
ATOM 1376 C CA . TRP A 1 171 ? -50.858 31.574 56.304 1.00 49.75 171 TRP A CA 1
ATOM 1377 C C . TRP A 1 171 ? -50.095 30.893 57.438 1.00 49.75 171 TRP A C 1
ATOM 1379 O O . TRP A 1 171 ? -49.013 31.318 57.828 1.00 49.75 171 TRP A O 1
ATOM 1389 N N . LEU A 1 172 ? -50.695 29.849 58.003 1.00 44.38 172 LEU A N 1
ATOM 1390 C CA . LEU A 1 172 ? -50.029 28.945 58.929 1.00 44.38 172 LEU A CA 1
ATOM 1391 C C . LEU A 1 172 ? -50.470 27.515 58.627 1.00 44.38 172 LEU A C 1
ATOM 1393 O O . LEU A 1 172 ? -51.580 27.110 58.955 1.00 44.38 172 LEU A O 1
ATOM 1397 N N . GLY A 1 173 ? -49.541 26.757 58.048 1.00 46.75 173 GLY A N 1
ATOM 1398 C CA . GLY A 1 173 ? -49.472 25.312 58.221 1.00 46.75 173 GLY A CA 1
ATOM 1399 C C . GLY A 1 173 ? -50.205 24.475 57.181 1.00 46.75 173 GLY A C 1
ATOM 1400 O O . GLY A 1 173 ? -51.290 23.975 57.441 1.00 46.75 173 GLY A O 1
ATOM 1401 N N . PHE A 1 174 ? -49.524 24.170 56.078 1.00 40.69 174 PHE A N 1
ATOM 1402 C CA . PHE A 1 174 ? -49.555 22.803 55.560 1.00 40.69 174 PHE A CA 1
ATOM 1403 C C . PHE A 1 174 ? -48.116 22.293 55.503 1.00 40.69 174 PHE A C 1
ATOM 1405 O O . PHE A 1 174 ? -47.347 22.595 54.596 1.00 40.69 174 PHE A O 1
ATOM 1412 N N . LEU A 1 175 ? -47.745 21.602 56.580 1.00 44.47 175 LEU A N 1
ATOM 1413 C CA . LEU A 1 175 ? -46.528 20.815 56.694 1.00 44.47 175 LEU A CA 1
ATOM 1414 C C . LEU A 1 175 ? -46.647 19.585 55.791 1.00 44.47 175 LEU A C 1
ATOM 1416 O O . LEU A 1 175 ? -47.637 18.856 55.854 1.00 44.47 175 LEU A O 1
ATOM 1420 N N . CYS A 1 176 ? -45.601 19.354 55.001 1.00 45.81 176 CYS A N 1
ATOM 1421 C CA . CYS A 1 176 ? -45.298 18.075 54.377 1.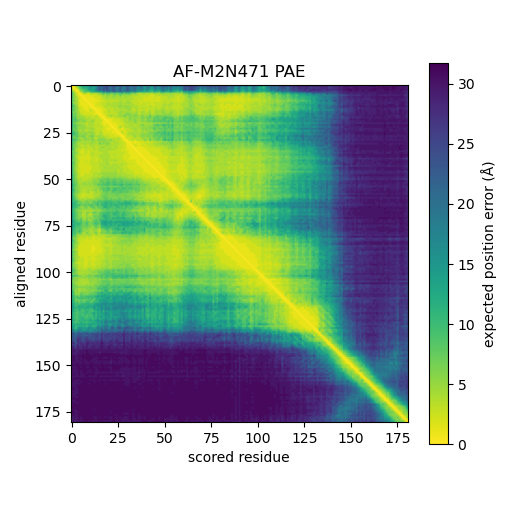00 45.81 176 CYS A CA 1
ATOM 1422 C C . CYS A 1 176 ? -45.179 16.981 55.443 1.00 45.81 176 CYS A C 1
ATOM 1424 O O . CYS A 1 176 ? -44.296 17.055 56.293 1.00 45.81 176 CYS A O 1
ATOM 1426 N N . LEU A 1 177 ? -46.005 15.942 55.343 1.00 41.38 177 LEU A N 1
ATOM 1427 C CA . LEU A 1 177 ? -45.727 14.614 55.889 1.00 41.38 177 LEU A CA 1
ATOM 1428 C C . LEU A 1 177 ? -46.275 13.584 54.894 1.00 41.38 177 LEU A C 1
ATOM 1430 O O . LEU A 1 177 ? -47.445 13.219 54.944 1.00 41.38 177 LEU A O 1
ATOM 1434 N N . GLY A 1 178 ? -45.426 13.158 53.960 1.00 40.06 178 GLY A N 1
ATOM 1435 C CA . GLY A 1 178 ? -45.618 11.932 53.193 1.00 40.06 178 GLY A CA 1
ATOM 1436 C C . GLY A 1 178 ? -44.673 10.884 53.760 1.00 40.06 178 GLY A C 1
ATOM 1437 O O . GLY A 1 178 ? -43.466 10.989 53.577 1.00 40.06 178 GLY A O 1
ATOM 1438 N N . THR A 1 179 ? -45.215 9.937 54.519 1.00 45.47 179 THR A N 1
ATOM 1439 C CA . THR A 1 179 ? -44.500 8.762 55.021 1.00 45.47 179 THR A CA 1
ATOM 1440 C C . THR A 1 179 ? -44.471 7.695 53.932 1.00 45.47 179 THR A C 1
ATOM 1442 O O . THR A 1 179 ? -45.535 7.285 53.467 1.00 45.47 179 THR A O 1
ATOM 1445 N N . GLU A 1 180 ? -43.274 7.251 53.553 1.00 41.97 180 GLU A N 1
ATOM 1446 C CA . GLU A 1 180 ? -43.044 5.995 52.832 1.00 41.97 180 GLU A CA 1
ATOM 1447 C C . GLU A 1 180 ? -43.691 4.815 53.573 1.00 41.97 180 GLU A C 1
ATOM 1449 O O . GLU A 1 180 ? -43.569 4.698 54.797 1.00 41.97 180 GLU A O 1
ATOM 1454 N N . SER A 1 181 ? -44.343 3.929 52.819 1.00 42.81 181 SER A N 1
ATOM 1455 C CA . SER A 1 181 ? -44.463 2.506 53.136 1.00 42.81 181 SER A CA 1
ATOM 1456 C C . SER A 1 181 ? -44.604 1.691 51.862 1.00 42.81 181 SER A C 1
ATOM 1458 O O . SER A 1 181 ? -45.163 2.220 50.876 1.00 42.81 181 SER A O 1
#